Protein AF-A0A8J6DQ02-F1 (afdb_monomer)

InterPro domains:
  IPR000974 Glycoside hydrolase, family 22, lysozyme [PR00137] (88-106)
  IPR000974 Glycoside hydrolase, family 22, lysozyme [PR00137] (119-131)
  IPR000974 Glycoside hydrolase, family 22, lysozyme [PR00137] (157-167)
  IPR000974 Glycoside hydrolase, family 22, lysozyme [PR00137] (168-183)
  IPR001916 Glycoside hydrolase, family 22 [PF00062] (87-193)
  IPR001916 Glycoside hydrolase, family 22 [PR00135] (89-99)
  IPR001916 Glycoside hydrolase, family 22 [PR00135] (109-118)
  IPR001916 Glycoside hydrolase, family 22 [PR00135] (137-153)
  IPR001916 Glycoside hydrolase, family 22 [PR00135] (161-170)
  IPR001916 Glycoside hydrolase, family 22 [PR00135] (171-186)
  IPR001916 Glycoside hydrolase, family 22 [PS51348] (87-194)
  IPR001916 Glycoside hydrolase, family 22 [PTHR11407] (73-194)
  IPR001916 Glycoside hydrolase, family 22 [SM00263] (87-194)
  IPR019799 Glycoside hydrolase family 22 domain [PS00128] (163-181)
  IPR023346 Lysozyme-like domain superfamily [SSF53955] (87-194)

Solvent-accessible surface area (backbone atoms only — not comparable to full-atom values): 11836 Å² total; per-residue (Å²): 116,71,67,60,54,53,53,49,51,49,51,49,53,62,64,52,71,72,63,88,70,85,91,56,67,65,62,56,53,46,68,74,66,77,68,88,84,71,90,80,79,84,90,81,84,76,93,74,86,84,80,86,89,79,84,87,79,92,74,79,96,80,80,84,81,83,82,91,54,67,66,59,51,52,51,50,52,60,66,66,62,70,70,82,71,62,43,63,53,52,74,71,56,44,51,54,50,43,47,76,70,58,42,52,48,46,92,75,39,44,49,66,56,56,51,50,48,21,47,73,63,28,61,33,18,15,53,34,71,47,80,39,79,94,72,48,27,39,22,33,5,30,73,41,52,41,23,46,50,38,15,42,72,92,71,38,71,91,43,40,45,77,58,74,41,52,40,71,52,28,42,34,75,65,50,65,57,39,52,55,39,52,56,55,53,40,68,41,96,62,26,89,76,105

Foldseek 3Di:
DVVVVVVVVVVVVVVVVPDPDDDDPVVVVVVVVPDPPPPPPPPDDDDDDDDDDDDDDDDDPDDPDDDDDVVCVVVVVVVVPPPVDWDQDDLVRVLVVCVVLVVACQVHQHSVNVSVQLCVQAVSTLADKDQDVVQRWMFGGSNRNIQQEDAPQPGGPNRDHQLPYHSVVSSDNPNSSVSSSLSSVLVPPCHSVD

Structure (mmCIF, N/CA/C/O backbone):
data_AF-A0A8J6DQ02-F1
#
_entry.id   AF-A0A8J6DQ02-F1
#
loop_
_atom_site.group_PDB
_atom_site.id
_atom_site.type_symbol
_atom_site.label_atom_id
_atom_site.label_alt_id
_atom_site.label_comp_id
_atom_site.label_asym_id
_atom_site.label_entity_id
_atom_site.label_seq_id
_atom_site.pdbx_PDB_ins_code
_atom_site.Cartn_x
_atom_site.Cartn_y
_atom_site.Cartn_z
_atom_site.occupancy
_atom_site.B_iso_or_equiv
_atom_site.auth_seq_id
_atom_site.auth_comp_id
_atom_site.auth_asym_id
_atom_site.auth_atom_id
_atom_site.pdbx_PDB_model_num
ATOM 1 N N . MET A 1 1 ? -5.439 25.554 40.087 1.00 45.78 1 MET A N 1
ATOM 2 C CA . MET A 1 1 ? -4.257 24.809 39.585 1.00 45.78 1 MET A CA 1
ATOM 3 C C . MET A 1 1 ? -4.398 23.284 39.678 1.00 45.78 1 MET A C 1
ATOM 5 O O . MET A 1 1 ? -4.048 22.621 38.715 1.00 45.78 1 MET A O 1
ATOM 9 N N . LYS A 1 2 ? -4.986 22.706 40.740 1.00 40.00 2 LYS A N 1
ATOM 10 C CA . LYS A 1 2 ? -5.161 21.238 40.874 1.00 40.00 2 LYS A CA 1
ATOM 11 C C . LYS A 1 2 ? -6.059 20.578 39.801 1.00 40.00 2 LYS A C 1
ATOM 13 O O . LYS A 1 2 ? -5.782 19.460 39.390 1.00 40.00 2 LYS A O 1
ATOM 18 N N . ALA A 1 3 ? -7.070 21.281 39.278 1.00 41.41 3 ALA A N 1
ATOM 19 C CA . ALA A 1 3 ? -7.959 20.757 38.228 1.00 41.41 3 ALA A CA 1
ATOM 20 C C . ALA A 1 3 ? -7.274 20.568 36.856 1.00 41.41 3 ALA A C 1
ATOM 22 O O . ALA A 1 3 ? -7.642 19.671 36.105 1.00 41.41 3 ALA A O 1
ATOM 23 N N . PHE A 1 4 ? -6.244 21.366 36.548 1.00 47.88 4 PHE A N 1
ATOM 24 C CA . PHE A 1 4 ? -5.493 21.249 35.292 1.00 47.88 4 PHE A CA 1
ATOM 25 C C . PHE A 1 4 ? -4.544 20.045 35.294 1.00 47.88 4 PHE A C 1
ATOM 27 O O . PHE A 1 4 ? -4.356 19.427 34.252 1.00 47.88 4 PHE A O 1
ATOM 34 N N . LEU A 1 5 ? -4.018 19.654 36.461 1.00 44.75 5 LEU A N 1
ATOM 35 C CA . LEU A 1 5 ? -3.242 18.419 36.596 1.00 44.75 5 LEU A CA 1
ATOM 36 C C . LEU A 1 5 ? -4.110 17.171 36.404 1.00 44.75 5 LEU A C 1
ATOM 38 O O . LEU A 1 5 ? -3.669 16.231 35.759 1.00 44.75 5 LEU A O 1
ATOM 42 N N . ILE A 1 6 ? -5.341 17.164 36.924 1.00 49.00 6 ILE A N 1
ATOM 43 C CA . ILE A 1 6 ? -6.257 16.018 36.797 1.00 49.00 6 ILE A CA 1
ATOM 44 C C . ILE A 1 6 ? -6.746 15.871 35.351 1.00 49.00 6 ILE A C 1
ATOM 46 O O . ILE A 1 6 ? -6.760 14.763 34.826 1.00 49.00 6 ILE A O 1
ATOM 50 N N . LEU A 1 7 ? -7.069 16.981 34.675 1.00 45.47 7 LEU A N 1
ATOM 51 C CA . LEU A 1 7 ? -7.429 16.965 33.254 1.00 45.47 7 LEU A CA 1
ATOM 52 C C . LEU A 1 7 ? -6.231 16.578 32.369 1.00 45.47 7 LEU A C 1
ATOM 54 O O . LEU A 1 7 ? -6.400 15.828 31.412 1.00 45.47 7 LEU A O 1
ATOM 58 N N . GLY A 1 8 ? -5.020 17.020 32.727 1.00 50.09 8 GLY A N 1
ATOM 59 C CA . GLY A 1 8 ? -3.774 16.606 32.080 1.00 50.09 8 GLY A CA 1
ATOM 60 C C . GLY A 1 8 ? -3.468 15.118 32.268 1.00 50.09 8 GLY A C 1
ATOM 61 O O . GLY A 1 8 ? -3.126 14.450 31.300 1.00 50.09 8 GLY A O 1
ATOM 62 N N . LEU A 1 9 ? -3.669 14.572 33.471 1.00 45.59 9 LEU A N 1
ATOM 63 C CA . LEU A 1 9 ? -3.518 13.142 33.775 1.00 45.59 9 LEU A CA 1
ATOM 64 C C . LEU A 1 9 ? -4.591 12.281 33.096 1.00 45.59 9 LEU A C 1
ATOM 66 O O . LEU A 1 9 ? -4.276 11.191 32.634 1.00 45.59 9 LEU A O 1
ATOM 70 N N . LEU A 1 10 ? -5.829 12.768 32.977 1.00 43.41 10 LEU A N 1
ATOM 71 C CA . LEU A 1 10 ? -6.902 12.091 32.239 1.00 43.41 10 LEU A CA 1
ATOM 72 C C . LEU A 1 10 ? -6.663 12.119 30.724 1.00 43.41 10 LEU A C 1
ATOM 74 O O . LEU A 1 10 ? -6.854 11.101 30.072 1.00 43.41 10 LEU A O 1
ATOM 78 N N . LEU A 1 11 ? -6.173 13.226 30.158 1.00 45.22 11 LEU A N 1
ATOM 79 C CA . LEU A 1 11 ? -5.763 13.301 28.746 1.00 45.22 11 LEU A CA 1
ATOM 80 C C . LEU A 1 11 ? -4.519 12.447 28.462 1.00 45.22 11 LEU A C 1
ATOM 82 O O . LEU A 1 11 ? -4.426 11.819 27.405 1.00 45.22 11 LEU A O 1
ATOM 86 N N . PHE A 1 12 ? -3.593 12.353 29.419 1.00 44.28 12 PHE A N 1
ATOM 87 C CA . PHE A 1 12 ? -2.474 11.414 29.352 1.00 44.28 12 PHE A CA 1
ATOM 88 C C . PHE A 1 12 ? -2.968 9.960 29.443 1.00 44.28 12 PHE A C 1
ATOM 90 O O . PHE A 1 12 ? -2.532 9.113 28.675 1.00 44.28 12 PHE A O 1
ATOM 97 N N . ALA A 1 13 ? -3.958 9.662 30.290 1.00 39.91 13 ALA A N 1
ATOM 98 C CA . ALA A 1 13 ? -4.556 8.328 30.382 1.00 39.91 13 ALA A CA 1
ATOM 99 C C . ALA A 1 13 ? -5.344 7.939 29.114 1.00 39.91 13 ALA A C 1
ATOM 101 O O . ALA A 1 13 ? -5.264 6.793 28.673 1.00 39.91 13 ALA A O 1
ATOM 102 N N . ILE A 1 14 ? -6.039 8.891 28.479 1.00 38.84 14 ILE A N 1
ATOM 103 C CA . ILE A 1 14 ? -6.774 8.680 27.219 1.00 38.84 14 ILE A CA 1
ATOM 104 C C . ILE A 1 14 ? -5.810 8.496 26.032 1.00 38.84 14 ILE A C 1
ATOM 106 O O . ILE A 1 14 ? -6.058 7.663 25.163 1.00 38.84 14 ILE A O 1
ATOM 110 N N . THR A 1 15 ? -4.672 9.199 26.003 1.00 34.66 15 THR A N 1
ATOM 111 C CA . THR A 1 15 ? -3.642 9.005 24.960 1.00 34.66 15 THR A CA 1
ATOM 112 C C . THR A 1 15 ? -2.814 7.729 25.155 1.00 34.66 15 THR A C 1
ATOM 114 O O . THR A 1 15 ? -2.238 7.216 24.195 1.00 34.66 15 THR A O 1
ATOM 117 N N . VAL A 1 16 ? -2.803 7.152 26.361 1.00 33.22 16 VAL A N 1
ATOM 118 C CA . VAL A 1 16 ? -2.095 5.895 26.663 1.00 33.22 16 VAL A CA 1
ATOM 119 C C . VAL A 1 16 ? -2.927 4.641 26.341 1.00 33.22 16 VAL A C 1
ATOM 121 O O . VAL A 1 16 ? -2.345 3.575 26.139 1.00 33.22 16 VAL A O 1
ATOM 124 N N . GLN A 1 17 ? -4.246 4.745 26.125 1.00 36.59 17 GLN A N 1
ATOM 125 C CA . GLN A 1 17 ? -5.072 3.618 25.642 1.00 36.59 17 GLN A CA 1
ATOM 126 C C . GLN A 1 17 ? -4.841 3.234 24.163 1.00 36.59 17 GLN A C 1
ATOM 128 O O . GLN A 1 17 ? -5.502 2.337 23.644 1.00 36.59 17 GLN A O 1
ATOM 133 N N . GLY A 1 18 ? -3.873 3.857 23.483 1.00 32.03 18 GLY A N 1
ATOM 134 C CA . GLY A 1 18 ? -3.415 3.458 22.146 1.00 32.03 18 GLY A CA 1
ATOM 135 C C . GLY A 1 18 ? -2.263 2.447 22.131 1.00 32.03 18 GLY A C 1
ATOM 136 O O . GLY A 1 18 ? -1.918 1.939 21.065 1.00 32.03 18 GLY A O 1
ATOM 137 N N . LYS A 1 19 ? -1.656 2.122 23.281 1.00 30.64 19 LYS A N 1
ATOM 138 C CA . LYS A 1 19 ? -0.737 0.982 23.363 1.00 30.64 19 LYS A CA 1
ATOM 139 C C . LYS A 1 19 ? -1.551 -0.271 23.648 1.00 30.64 19 LYS A C 1
ATOM 141 O O . LYS A 1 19 ? -1.760 -0.646 24.796 1.00 30.64 19 LYS A O 1
ATOM 146 N N . VAL A 1 20 ? -1.933 -0.959 22.577 1.00 34.62 20 VAL A N 1
ATOM 147 C CA . VAL A 1 20 ? -2.019 -2.421 22.607 1.00 34.62 20 VAL A CA 1
ATOM 148 C C . VAL A 1 20 ? -0.600 -2.922 22.896 1.00 34.62 20 VAL A C 1
ATOM 150 O O . VAL A 1 20 ? 0.197 -3.184 21.998 1.00 34.62 20 VAL A O 1
ATOM 153 N N . PHE A 1 21 ? -0.247 -2.922 24.176 1.00 34.34 21 PHE A N 1
ATOM 154 C CA . PHE A 1 21 ? 0.859 -3.686 24.714 1.00 34.34 21 PHE A CA 1
ATOM 155 C C . PHE A 1 21 ? 0.319 -5.088 25.036 1.00 34.34 21 PHE A C 1
ATOM 157 O O . PHE A 1 21 ? -0.811 -5.217 25.494 1.00 34.34 21 PHE A O 1
ATOM 164 N N . GLU A 1 22 ? 1.152 -6.104 24.787 1.00 34.34 22 GLU A N 1
ATOM 165 C CA . GLU A 1 22 ? 0.946 -7.557 24.977 1.00 34.34 22 GLU A CA 1
ATOM 166 C C . GLU A 1 22 ? 0.195 -8.288 23.842 1.00 34.34 22 GLU A C 1
ATOM 168 O O . GLU A 1 22 ? -0.971 -8.046 23.573 1.00 34.34 22 GLU A O 1
ATOM 173 N N . ARG A 1 23 ? 0.787 -9.244 23.103 1.00 39.34 23 ARG A N 1
ATOM 174 C CA . ARG A 1 23 ? 1.528 -10.433 23.581 1.00 39.34 23 ARG A CA 1
ATOM 175 C C . ARG A 1 23 ? 2.630 -10.925 22.613 1.00 39.34 23 ARG A C 1
ATOM 177 O O . ARG A 1 23 ? 2.552 -12.035 22.090 1.00 39.34 23 ARG A O 1
ATOM 184 N N . CYS A 1 24 ? 3.686 -10.151 22.367 1.00 35.56 24 CYS A N 1
ATOM 185 C CA . CYS A 1 24 ? 4.902 -10.702 21.726 1.00 35.56 24 CYS A CA 1
ATOM 186 C C . CYS A 1 24 ? 6.222 -10.278 22.377 1.00 35.56 24 CYS A C 1
ATOM 188 O O . CYS A 1 24 ? 7.248 -10.902 22.112 1.00 35.56 24 CYS A O 1
ATOM 190 N N . GLU A 1 25 ? 6.219 -9.284 23.265 1.00 42.44 25 GLU A N 1
ATOM 191 C CA . GLU A 1 25 ? 7.455 -8.869 23.933 1.00 42.44 25 GLU A CA 1
ATOM 192 C C . GLU A 1 25 ? 7.863 -9.859 25.034 1.00 42.44 25 GLU A C 1
ATOM 194 O O . GLU A 1 25 ? 9.031 -10.216 25.124 1.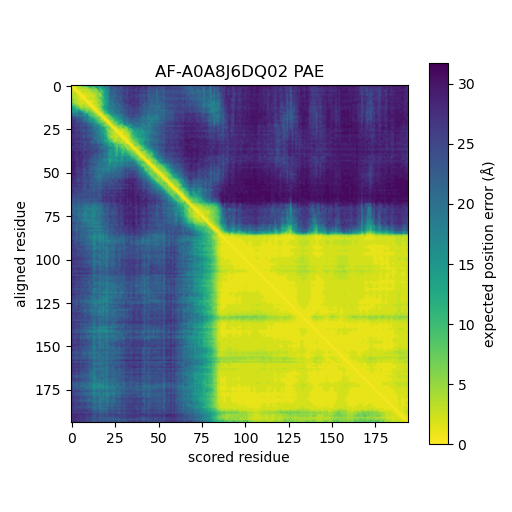00 42.44 25 GLU A O 1
ATOM 199 N N . LEU A 1 26 ? 6.901 -10.466 25.741 1.00 39.03 26 LEU A N 1
ATOM 200 C CA . LEU A 1 26 ? 7.193 -11.511 26.730 1.00 39.03 26 LEU A CA 1
ATOM 201 C C . LEU A 1 26 ? 7.665 -12.833 26.090 1.00 39.03 26 LEU A C 1
ATOM 203 O O . LEU A 1 26 ? 8.537 -13.506 26.631 1.00 39.03 26 LEU A O 1
ATOM 207 N N . ALA A 1 27 ? 7.168 -13.181 24.897 1.00 41.19 27 ALA A N 1
ATOM 208 C CA . ALA A 1 27 ? 7.619 -14.369 24.164 1.00 41.19 27 ALA A CA 1
ATOM 209 C C . ALA A 1 27 ? 9.060 -14.221 23.633 1.00 41.19 27 ALA A C 1
ATOM 211 O O . ALA A 1 27 ? 9.796 -15.206 23.557 1.00 41.19 27 ALA A O 1
ATOM 212 N N . ARG A 1 28 ? 9.495 -12.991 23.309 1.00 49.12 28 ARG A N 1
ATOM 213 C CA . ARG A 1 28 ? 10.896 -12.701 22.956 1.00 49.12 28 ARG A CA 1
ATOM 214 C C . ARG A 1 28 ? 11.819 -12.705 24.174 1.00 49.12 28 ARG A C 1
ATOM 216 O O . ARG A 1 28 ? 12.956 -13.153 24.042 1.00 49.12 28 ARG A O 1
ATOM 223 N N . THR A 1 29 ? 11.338 -12.277 25.341 1.00 42.78 29 THR A N 1
ATOM 224 C CA . THR A 1 29 ? 12.102 -12.355 26.595 1.00 42.78 29 THR A CA 1
ATOM 225 C C . THR A 1 29 ? 12.272 -13.805 27.055 1.00 42.78 29 THR A C 1
ATOM 227 O O . THR A 1 29 ? 13.388 -14.216 27.349 1.00 42.78 29 THR A O 1
ATOM 230 N N . LEU A 1 30 ? 11.220 -14.629 26.994 1.00 41.38 30 LEU A N 1
ATOM 231 C CA . LEU A 1 30 ? 11.283 -16.043 27.395 1.00 41.38 30 LEU A CA 1
ATOM 232 C C . LEU A 1 30 ? 12.163 -16.898 26.464 1.00 41.38 30 LEU A C 1
ATOM 234 O O . LEU A 1 30 ? 12.885 -17.773 26.938 1.00 41.38 30 LEU A O 1
ATOM 238 N N . LYS A 1 31 ? 12.189 -16.601 25.155 1.00 45.84 31 LYS A N 1
ATOM 239 C CA . LYS A 1 31 ? 13.075 -17.290 24.197 1.00 45.84 31 LYS A CA 1
ATOM 240 C C . LYS A 1 31 ? 14.560 -16.947 24.392 1.00 45.84 31 LYS A C 1
ATOM 242 O O . LYS A 1 31 ? 15.414 -17.742 24.020 1.00 45.84 31 LYS A O 1
ATOM 247 N N . ARG A 1 32 ? 14.881 -15.792 24.992 1.00 48.28 32 ARG A N 1
ATOM 248 C CA . ARG A 1 32 ? 16.261 -15.425 25.369 1.00 48.28 32 ARG A CA 1
ATOM 249 C C . ARG A 1 32 ? 16.730 -16.078 26.676 1.00 48.28 32 ARG A C 1
ATOM 251 O O . ARG A 1 32 ? 17.928 -16.069 26.928 1.00 48.28 32 ARG A O 1
ATOM 258 N N . SER A 1 33 ? 15.824 -16.659 27.467 1.00 41.41 33 SER A N 1
ATOM 259 C CA . SER A 1 33 ? 16.122 -17.244 28.786 1.00 41.41 33 SER A CA 1
ATOM 260 C C . SER A 1 33 ? 16.124 -18.782 28.825 1.00 41.41 33 SER A C 1
ATOM 262 O O . SER A 1 33 ? 16.332 -19.343 29.893 1.00 41.41 33 SER A O 1
ATOM 264 N N . GLY A 1 34 ? 15.910 -19.478 27.699 1.00 43.38 34 GLY A N 1
ATOM 265 C CA . GLY A 1 34 ? 16.113 -20.935 27.607 1.00 43.38 34 GLY A CA 1
ATOM 266 C C . GLY A 1 34 ? 15.128 -21.805 28.404 1.00 43.38 34 GLY A C 1
ATOM 267 O O . GLY A 1 34 ? 15.505 -22.868 28.887 1.00 43.38 34 GLY A O 1
ATOM 268 N N . MET A 1 35 ? 13.871 -21.376 28.562 1.00 46.34 35 MET A N 1
ATOM 269 C CA . MET A 1 35 ? 12.839 -22.114 29.310 1.00 46.34 35 MET A CA 1
ATOM 270 C C . MET A 1 35 ? 11.749 -22.665 28.373 1.00 46.34 35 MET A C 1
ATOM 272 O O . MET A 1 35 ? 10.630 -22.156 28.326 1.00 46.34 35 MET A O 1
ATOM 276 N N . ASP A 1 36 ? 12.059 -23.730 27.630 1.00 47.97 36 ASP A N 1
ATOM 277 C CA . ASP A 1 36 ? 11.154 -24.333 26.630 1.00 47.97 36 ASP A CA 1
ATOM 278 C C . ASP A 1 36 ? 10.059 -25.260 27.221 1.00 47.97 36 ASP A C 1
ATOM 280 O O . ASP A 1 36 ? 9.243 -25.820 26.487 1.00 47.97 36 ASP A O 1
ATOM 284 N N . GLY A 1 37 ? 9.990 -25.401 28.551 1.00 46.72 37 GLY A N 1
ATOM 285 C CA . GLY A 1 37 ? 9.155 -26.396 29.245 1.00 46.72 37 GLY A CA 1
ATOM 286 C C . GLY A 1 37 ? 7.695 -26.027 29.561 1.00 46.72 37 GLY A C 1
ATOM 287 O O . GLY A 1 37 ? 6.966 -26.877 30.059 1.00 46.72 37 GLY A O 1
ATOM 288 N N . PHE A 1 38 ? 7.216 -24.806 29.287 1.00 50.94 38 PHE A N 1
ATOM 289 C CA . PHE A 1 38 ? 5.893 -24.335 29.763 1.00 50.94 38 PHE A CA 1
ATOM 290 C C . PHE A 1 38 ? 4.880 -23.997 28.652 1.00 50.94 38 PHE A C 1
ATOM 292 O O . PHE A 1 38 ? 4.099 -23.052 28.758 1.00 50.94 38 PHE A O 1
ATOM 299 N N . ARG A 1 39 ? 4.819 -24.801 27.583 1.00 46.16 39 ARG A N 1
ATOM 300 C CA . ARG A 1 39 ? 3.849 -24.624 26.475 1.00 46.16 39 ARG A CA 1
ATOM 301 C C . ARG A 1 39 ? 2.363 -24.838 26.839 1.00 46.16 39 ARG A C 1
ATOM 303 O O . ARG A 1 39 ? 1.519 -24.700 25.961 1.00 46.16 39 ARG A O 1
ATOM 310 N N . GLY A 1 40 ? 2.020 -25.159 28.091 1.00 42.25 40 GLY A N 1
ATOM 311 C CA . GLY A 1 40 ? 0.719 -25.752 28.433 1.00 42.25 40 GLY A CA 1
ATOM 312 C C . GLY A 1 40 ? -0.305 -24.941 29.242 1.00 42.25 40 GLY A C 1
ATOM 313 O O . GLY A 1 40 ? -1.434 -25.411 29.325 1.00 42.25 40 GLY A O 1
ATOM 314 N N . LEU A 1 41 ? 0.001 -23.779 29.848 1.00 40.47 41 LEU A N 1
ATOM 315 C CA . LEU A 1 41 ? -0.854 -23.277 30.954 1.00 40.47 41 LEU A CA 1
ATOM 316 C C . LEU A 1 41 ? -1.567 -21.918 30.834 1.00 40.47 41 LEU A C 1
ATOM 318 O O . LEU A 1 41 ? -2.313 -21.583 31.747 1.00 40.47 41 LEU A O 1
ATOM 322 N N . TYR A 1 42 ? -1.459 -21.151 29.745 1.00 38.78 42 TYR A N 1
ATOM 323 C CA . TYR A 1 42 ? -2.093 -19.810 29.703 1.00 38.78 42 TYR A CA 1
ATOM 324 C C . TYR A 1 42 ? -3.042 -19.566 28.521 1.00 38.78 42 TYR A C 1
ATOM 326 O O . TYR A 1 42 ? -3.227 -18.435 28.072 1.00 38.78 42 TYR A O 1
ATOM 334 N N . CYS A 1 43 ? -3.704 -20.628 28.051 1.00 33.41 43 CYS A N 1
ATOM 335 C CA . CYS A 1 43 ? -4.830 -20.550 27.111 1.00 33.41 43 CYS A CA 1
ATOM 336 C C . CYS A 1 43 ? -6.196 -20.691 27.820 1.00 33.41 43 CYS A C 1
ATOM 338 O O . CYS A 1 43 ? -7.103 -21.346 27.310 1.00 33.41 43 CYS A O 1
ATOM 340 N N . LYS A 1 44 ? -6.354 -20.145 29.036 1.00 39.50 44 LYS A N 1
ATOM 341 C CA . LYS A 1 44 ? -7.598 -20.325 29.804 1.00 39.50 44 LYS A CA 1
ATOM 342 C C . LYS A 1 44 ? -7.923 -19.153 30.737 1.00 39.50 44 LYS A C 1
ATOM 344 O O . LYS A 1 44 ? -7.823 -19.290 31.941 1.00 39.50 44 LYS A O 1
ATOM 349 N N . MET A 1 45 ? -8.288 -18.001 30.171 1.00 27.66 45 MET A N 1
ATOM 350 C CA . MET A 1 45 ? -9.051 -16.899 30.804 1.00 27.66 45 MET A CA 1
ATOM 351 C C . MET A 1 45 ? -9.112 -15.753 29.77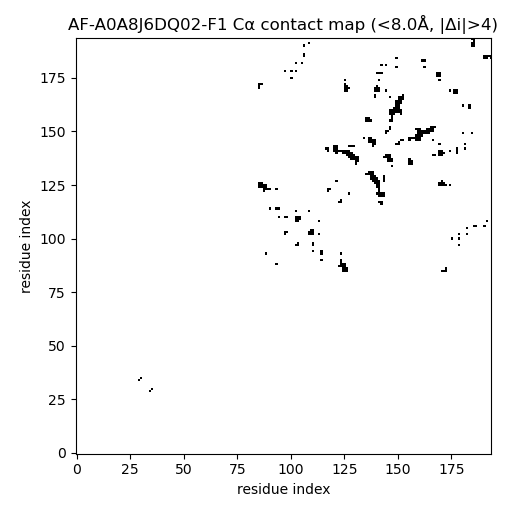7 1.00 27.66 45 MET A C 1
ATOM 353 O O . MET A 1 45 ? -8.083 -15.403 29.214 1.00 27.66 45 MET A O 1
ATOM 357 N N . THR A 1 46 ? -10.237 -15.148 29.407 1.00 29.02 46 THR A N 1
ATOM 358 C CA . THR A 1 46 ? -11.587 -15.171 29.969 1.00 29.02 46 THR A CA 1
ATOM 359 C C . THR A 1 46 ? -12.528 -14.695 28.864 1.00 29.02 46 THR A C 1
ATOM 361 O O . THR A 1 46 ? -12.321 -13.644 28.262 1.00 29.02 46 THR A O 1
ATOM 364 N N . SER A 1 47 ? -13.565 -15.480 28.594 1.00 36.62 47 SER A N 1
ATOM 365 C CA . SER A 1 47 ? -14.792 -14.988 27.978 1.00 36.62 47 SER A CA 1
ATOM 366 C C . SER A 1 47 ? -15.434 -14.010 28.960 1.00 36.62 47 SER A C 1
ATOM 368 O O . SER A 1 47 ? -15.719 -14.396 30.090 1.00 36.62 47 SER A O 1
ATOM 370 N N . LEU A 1 48 ? -15.659 -12.764 28.556 1.00 29.36 48 LEU A N 1
ATOM 371 C CA . LEU A 1 48 ? -16.660 -11.913 29.189 1.00 29.36 48 LEU A CA 1
ATOM 372 C C . LEU A 1 48 ? -17.269 -11.003 28.129 1.00 29.36 48 LEU A C 1
ATOM 374 O O . LEU A 1 48 ? -16.714 -9.983 27.731 1.00 29.36 48 LEU A O 1
ATOM 378 N N . LYS A 1 49 ? -18.449 -11.421 27.667 1.00 39.16 49 LYS A N 1
ATOM 379 C CA . LYS A 1 49 ? -19.464 -10.503 27.160 1.00 39.16 49 LYS A CA 1
ATOM 380 C C . LYS A 1 49 ? -19.839 -9.562 28.305 1.00 39.16 49 LYS A C 1
ATOM 382 O O . LYS A 1 49 ? -20.201 -10.050 29.372 1.00 39.16 49 LYS A O 1
ATOM 387 N N . LEU A 1 50 ? -19.870 -8.257 28.053 1.00 28.12 50 LEU A N 1
ATOM 388 C CA . LEU A 1 50 ? -20.791 -7.373 28.762 1.00 28.12 50 LEU A CA 1
ATOM 389 C C . LEU A 1 50 ? -21.724 -6.735 27.733 1.00 28.12 50 LEU A C 1
ATOM 391 O O . LEU A 1 50 ? -21.360 -5.824 26.995 1.00 28.12 50 LEU A O 1
ATOM 395 N N . PHE A 1 51 ? -22.927 -7.298 27.667 1.00 29.38 51 PHE A N 1
ATOM 396 C CA . PHE A 1 51 ? -24.116 -6.633 27.162 1.00 29.38 51 PHE A CA 1
ATOM 397 C C . PHE A 1 51 ? -24.783 -5.900 28.333 1.00 29.38 51 PHE A C 1
ATOM 399 O O . PHE A 1 51 ? -24.814 -6.422 29.443 1.00 29.38 51 PHE A O 1
ATOM 406 N N . SER A 1 52 ? -25.422 -4.777 28.000 1.00 29.91 52 SER A N 1
ATOM 407 C CA . SER A 1 52 ? -26.449 -4.052 28.761 1.00 29.91 52 SER A CA 1
ATOM 408 C C . SER A 1 52 ? -25.988 -3.147 29.909 1.00 29.91 52 SER A C 1
ATOM 410 O O . SER A 1 52 ? -25.625 -3.622 30.975 1.00 29.91 52 SER A O 1
ATOM 412 N N . VAL A 1 53 ? -26.164 -1.831 29.723 1.00 34.50 53 VAL A N 1
ATOM 413 C CA . VAL A 1 53 ? -27.206 -1.095 30.463 1.00 34.50 53 VAL A CA 1
ATOM 414 C C . VAL A 1 53 ? -27.928 -0.157 29.490 1.00 34.50 53 VAL A C 1
ATOM 416 O O . VAL A 1 53 ? -27.339 0.715 28.856 1.00 34.50 53 VAL A O 1
ATOM 419 N N . GLN A 1 54 ? -29.228 -0.403 29.351 1.00 31.36 54 GLN A N 1
ATOM 420 C CA . GLN A 1 54 ? -30.219 0.415 28.666 1.00 31.36 54 GLN A CA 1
ATOM 421 C C . GLN A 1 54 ? -30.614 1.652 29.488 1.00 31.36 54 GLN A C 1
ATOM 423 O O . GLN A 1 54 ? -30.761 1.567 30.700 1.00 31.36 54 GLN A O 1
ATOM 428 N N . ARG A 1 55 ? -30.982 2.703 28.742 1.00 34.34 55 ARG A N 1
ATOM 429 C CA . ARG A 1 55 ? -32.052 3.685 29.007 1.00 34.34 55 ARG A CA 1
ATOM 430 C C . ARG A 1 55 ? -31.892 4.669 30.173 1.00 34.34 55 ARG A C 1
ATOM 432 O O . ARG A 1 55 ? -31.936 4.314 31.339 1.00 34.34 55 ARG A O 1
ATOM 439 N N . GLY A 1 56 ? -32.020 5.939 29.784 1.00 34.06 56 GLY A N 1
ATOM 440 C CA . GLY A 1 56 ? -32.883 6.884 30.483 1.00 34.06 56 GLY A CA 1
ATOM 441 C C . GLY A 1 56 ? -32.157 8.066 31.096 1.00 34.06 56 GLY A C 1
ATOM 442 O O . GLY A 1 56 ? -31.867 8.047 32.281 1.00 34.06 56 GLY A O 1
ATOM 443 N N . LEU A 1 57 ? -31.976 9.140 30.322 1.00 30.11 57 LEU A N 1
ATOM 444 C CA . LEU A 1 57 ? -32.116 10.477 30.895 1.00 30.11 57 LEU A CA 1
ATOM 445 C C . LEU A 1 57 ? -32.542 11.484 29.822 1.00 30.11 57 LEU A C 1
ATOM 447 O O . LEU A 1 57 ? -31.736 12.056 29.095 1.00 30.11 57 LEU A O 1
ATOM 451 N N . SER A 1 58 ? -33.856 11.682 29.735 1.00 36.84 58 SER A N 1
ATOM 452 C CA . SER A 1 58 ? -34.429 12.931 29.249 1.00 36.84 58 SER A CA 1
ATOM 453 C C . SER A 1 58 ? -34.133 13.992 30.308 1.00 36.84 58 SER A C 1
ATOM 455 O O . SER A 1 58 ? -34.791 14.010 31.346 1.00 36.84 58 SER A O 1
ATOM 457 N N . VAL A 1 59 ? -33.149 14.860 30.068 1.00 39.84 59 VAL A N 1
ATOM 458 C CA . VAL A 1 59 ? -33.049 16.138 30.783 1.00 39.84 59 VAL A CA 1
ATOM 459 C C . VAL A 1 59 ? -33.346 17.237 29.782 1.00 39.84 59 VAL A C 1
ATOM 461 O O . VAL A 1 59 ? -32.670 17.419 28.773 1.00 39.84 59 VAL A O 1
ATOM 464 N N . THR A 1 60 ? -34.443 17.909 30.075 1.00 35.72 60 THR A N 1
ATOM 465 C CA . THR A 1 60 ? -35.052 19.030 29.379 1.00 35.72 60 THR A CA 1
ATOM 466 C C . THR A 1 60 ? -34.047 20.066 28.873 1.00 35.72 60 THR A C 1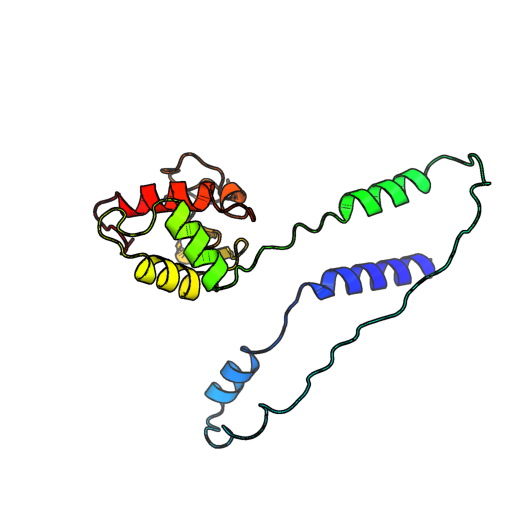
ATOM 468 O O . THR A 1 60 ? -33.293 20.659 29.643 1.00 35.72 60 THR A O 1
ATOM 471 N N . HIS A 1 61 ? -34.139 20.349 27.571 1.00 36.25 61 HIS A N 1
ATOM 472 C CA . HIS A 1 61 ? -33.728 21.599 26.934 1.00 36.25 61 HIS A CA 1
ATOM 473 C C . HIS A 1 61 ? -34.318 22.788 27.709 1.00 36.25 61 HIS A C 1
ATOM 475 O O . HIS A 1 61 ? -35.504 23.072 27.566 1.00 36.25 61 HIS A O 1
ATOM 481 N N . LYS A 1 62 ? -33.518 23.470 28.533 1.00 40.12 62 LYS A N 1
ATOM 482 C CA . LYS A 1 62 ? -33.733 24.865 28.964 1.00 40.12 62 LYS A CA 1
ATOM 483 C C . LYS A 1 62 ? -32.502 25.359 29.726 1.00 40.12 62 LYS A C 1
ATOM 485 O O . LYS A 1 62 ? -32.456 25.365 30.946 1.00 40.12 62 LYS A O 1
ATOM 490 N N . ALA A 1 63 ? -31.502 25.789 28.971 1.00 36.69 63 ALA A N 1
ATOM 491 C CA . ALA A 1 63 ? -30.581 26.836 29.399 1.00 36.69 63 ALA A CA 1
ATOM 492 C C . ALA A 1 63 ? -30.036 27.491 28.131 1.00 36.69 63 ALA A C 1
ATOM 494 O O . ALA A 1 63 ? -28.976 27.158 27.607 1.00 36.69 63 ALA A O 1
ATOM 495 N N . LEU A 1 64 ? -30.881 28.365 27.593 1.00 42.06 64 LEU A N 1
ATOM 496 C CA . LEU A 1 64 ? -30.576 29.310 26.540 1.00 42.06 64 LEU A CA 1
ATOM 497 C C . LEU A 1 64 ? -29.353 30.141 26.976 1.00 42.06 64 LEU A C 1
ATOM 499 O O . LEU A 1 64 ? -29.421 30.891 27.941 1.00 42.06 64 LEU A O 1
ATOM 503 N N . VAL A 1 65 ? -28.251 29.962 26.248 1.00 49.56 65 VAL A N 1
ATOM 504 C CA . VAL A 1 65 ? -27.264 30.998 25.912 1.00 49.56 65 VAL A CA 1
ATOM 505 C C . VAL A 1 65 ? -26.654 31.761 27.107 1.00 49.56 65 VAL A C 1
ATOM 507 O O . VAL A 1 65 ? -27.058 32.864 27.453 1.00 49.56 65 VAL A O 1
ATOM 510 N N . HIS A 1 66 ? -25.568 31.209 27.656 1.00 42.53 66 HIS A N 1
ATOM 511 C CA . HIS A 1 66 ? -24.463 31.995 28.224 1.00 42.53 66 HIS A CA 1
ATOM 512 C C . HIS A 1 66 ? -23.166 31.582 27.502 1.00 42.53 66 HIS A C 1
ATOM 514 O O . HIS A 1 66 ? -22.504 30.608 27.867 1.00 42.53 66 HIS A O 1
ATOM 520 N N . GLY A 1 67 ? -22.865 32.274 26.394 1.00 43.38 67 GLY A N 1
ATOM 521 C CA . GLY A 1 67 ? -21.603 32.169 25.645 1.00 43.38 67 GLY A CA 1
ATOM 522 C C . GLY A 1 67 ? -20.407 32.669 26.477 1.00 43.38 67 GLY A C 1
ATOM 523 O O . GLY A 1 67 ? -20.579 33.227 27.551 1.00 43.38 67 GLY A O 1
ATOM 524 N N . SER A 1 68 ? -19.140 32.508 26.088 1.00 59.09 68 SER A N 1
ATOM 525 C CA . SER A 1 68 ? -18.640 32.501 24.707 1.00 59.09 68 SER A CA 1
ATOM 526 C C . SER A 1 68 ? -17.197 31.958 24.608 1.00 59.09 68 SER A C 1
ATOM 528 O O . SER A 1 68 ? -16.388 32.508 23.875 1.00 59.09 68 SER A O 1
ATOM 530 N N . MET A 1 69 ? -16.815 30.914 25.362 1.00 58.69 69 MET A N 1
ATOM 531 C CA . MET A 1 69 ? -15.479 30.284 25.195 1.00 58.69 69 MET A CA 1
ATOM 532 C C . MET A 1 69 ? -15.460 28.787 25.520 1.00 58.69 69 MET A C 1
ATOM 534 O O . MET A 1 69 ? -14.887 27.986 24.787 1.00 58.69 69 MET A O 1
ATOM 538 N N . LYS A 1 70 ? -16.167 28.371 26.576 1.00 53.22 70 LYS A N 1
ATOM 539 C CA . LYS A 1 70 ? -16.237 26.957 26.982 1.00 53.22 70 LYS A CA 1
ATOM 540 C C . LYS A 1 70 ? -17.020 26.097 25.986 1.00 53.22 70 LYS A C 1
ATOM 542 O O . LYS A 1 70 ? -16.641 24.959 25.757 1.00 53.22 70 LYS A O 1
ATOM 547 N N . ALA A 1 71 ? -18.053 26.652 25.348 1.00 56.69 71 ALA A N 1
ATOM 548 C CA . ALA A 1 71 ? -18.826 25.953 24.321 1.00 56.69 71 ALA A CA 1
ATOM 549 C C . ALA A 1 71 ? -17.990 25.656 23.064 1.00 56.69 71 ALA A C 1
ATOM 551 O O . ALA A 1 71 ? -18.061 24.549 22.547 1.00 56.69 71 ALA A O 1
ATOM 552 N N . PHE A 1 72 ? -17.136 26.594 22.629 1.00 58.94 72 PHE A N 1
ATOM 553 C CA . PHE A 1 72 ? -16.198 26.371 21.522 1.00 58.94 72 PHE A CA 1
ATOM 554 C C . PHE A 1 72 ? -15.103 25.366 21.879 1.00 58.94 72 PHE A C 1
ATOM 556 O O . PHE A 1 72 ? -14.723 24.569 21.032 1.00 58.94 72 PHE A O 1
ATOM 563 N N . LEU A 1 73 ? -14.630 25.354 23.130 1.00 62.06 73 LEU A N 1
ATOM 564 C CA . LEU A 1 73 ? -13.665 24.357 23.601 1.00 62.06 73 LEU A CA 1
ATOM 565 C C . LEU A 1 73 ? -14.275 22.950 23.678 1.00 62.06 73 LEU A C 1
ATOM 567 O O . LEU A 1 73 ? -13.634 21.995 23.258 1.00 62.06 73 LEU A O 1
ATOM 571 N N . ILE A 1 74 ? -15.513 22.815 24.163 1.00 63.75 74 ILE A N 1
ATOM 572 C CA . ILE A 1 74 ? -16.235 21.532 24.221 1.00 63.75 74 ILE A CA 1
ATOM 573 C C . ILE A 1 74 ? -16.588 21.047 22.806 1.00 63.75 74 ILE A C 1
ATOM 575 O O . ILE A 1 74 ? -16.377 19.878 22.494 1.00 63.75 74 ILE A O 1
ATOM 579 N N . LEU A 1 75 ? -17.061 21.942 21.931 1.00 60.75 75 LEU A N 1
ATOM 580 C CA . LEU A 1 75 ? -17.336 21.636 20.524 1.00 60.75 75 LEU A CA 1
ATOM 581 C C . LEU A 1 75 ? -16.047 21.279 19.768 1.00 60.75 75 LEU A C 1
ATOM 583 O O . LEU A 1 75 ? -16.028 20.306 19.026 1.00 60.75 75 LEU A O 1
ATOM 587 N N . GLY A 1 76 ? -14.953 22.005 20.008 1.00 61.81 76 GLY A N 1
ATOM 588 C CA . GLY A 1 76 ? -13.631 21.711 19.454 1.00 61.81 76 GLY A CA 1
ATOM 589 C C . GLY A 1 76 ? -13.083 20.363 19.923 1.00 61.81 76 GLY A C 1
ATOM 590 O O . GLY A 1 76 ? -12.575 19.605 19.105 1.00 61.81 76 GLY A O 1
ATOM 591 N N . LEU A 1 77 ? -13.253 20.015 21.203 1.00 60.78 77 LEU A N 1
ATOM 592 C CA . LEU A 1 77 ? -12.841 18.722 21.763 1.00 60.78 77 LEU A CA 1
ATOM 593 C C . LEU A 1 77 ? -13.681 17.554 21.213 1.00 60.78 77 LEU A C 1
ATOM 595 O O . LEU A 1 77 ? -13.134 16.491 20.931 1.00 60.78 77 LEU A O 1
ATOM 599 N N . LEU A 1 78 ? -14.989 17.760 21.010 1.00 57.62 78 LEU A N 1
ATOM 600 C CA . LEU A 1 78 ? -15.890 16.786 20.377 1.00 57.62 78 LEU A CA 1
ATOM 601 C C . LEU A 1 78 ? -15.580 16.588 18.885 1.00 57.62 78 LEU A C 1
ATOM 603 O O . LEU A 1 78 ? -15.623 15.460 18.402 1.00 57.62 78 LEU A O 1
ATOM 607 N N . LEU A 1 79 ? -15.218 17.654 18.163 1.00 54.62 79 LEU A N 1
ATOM 608 C CA . LEU A 1 79 ? -14.815 17.582 16.753 1.00 54.62 79 LEU A CA 1
ATOM 609 C C . LEU A 1 79 ? -13.424 16.948 16.567 1.00 54.62 79 LEU A C 1
ATOM 611 O O . LEU A 1 79 ? -13.177 16.306 15.549 1.00 54.62 79 LEU A O 1
ATOM 615 N N . PHE A 1 80 ? -12.528 17.069 17.555 1.00 49.94 80 PHE A N 1
ATOM 616 C CA . PHE A 1 80 ? -11.195 16.446 17.533 1.00 49.94 80 PHE A CA 1
ATOM 617 C C . PHE A 1 80 ? -11.215 14.943 17.865 1.00 49.94 80 PHE A C 1
ATOM 619 O O . PHE A 1 80 ? -10.215 14.251 17.678 1.00 49.94 80 PHE A O 1
ATOM 626 N N . ALA A 1 81 ? -12.351 14.420 18.340 1.00 48.28 81 ALA A N 1
ATOM 627 C CA . ALA A 1 81 ? -12.516 13.023 18.730 1.00 48.28 81 ALA A CA 1
ATOM 628 C C . ALA A 1 81 ? -12.860 12.082 17.562 1.00 48.28 81 ALA A C 1
ATOM 630 O O . ALA A 1 81 ? -13.198 10.921 17.799 1.00 48.28 81 ALA A O 1
ATOM 631 N N . ILE A 1 82 ? -12.729 12.524 16.304 1.00 50.97 82 ILE A N 1
ATOM 632 C CA . ILE A 1 82 ? -12.668 11.593 15.170 1.00 50.97 82 ILE A CA 1
ATOM 633 C C . ILE A 1 82 ? -11.300 10.912 15.225 1.00 50.97 82 ILE A C 1
ATOM 635 O O . ILE A 1 82 ? -10.380 11.197 14.456 1.00 50.97 82 ILE A O 1
ATOM 639 N N . THR A 1 83 ? -11.141 9.995 16.176 1.00 52.72 83 THR A N 1
ATOM 640 C CA . THR A 1 83 ? -10.094 8.995 16.091 1.00 52.72 83 THR A CA 1
ATOM 641 C C . THR A 1 83 ? -10.419 8.184 14.851 1.00 52.72 83 THR A C 1
ATOM 643 O O . THR A 1 83 ? -11.305 7.331 14.873 1.00 52.72 83 THR A O 1
ATOM 646 N N . VAL A 1 84 ? -9.739 8.468 13.743 1.00 56.38 84 VAL A N 1
ATOM 647 C CA . VAL A 1 84 ? -9.715 7.537 12.623 1.00 56.38 84 VAL A CA 1
ATOM 648 C C . VAL A 1 84 ? -9.009 6.304 13.197 1.00 56.38 84 VAL A C 1
ATOM 650 O O . VAL A 1 84 ? -7.795 6.323 13.398 1.00 56.38 84 VAL A O 1
ATOM 653 N N . GLN A 1 85 ? -9.763 5.294 13.615 1.00 64.75 85 GLN A N 1
ATOM 654 C CA . GLN A 1 85 ? -9.212 3.992 13.973 1.00 64.75 85 GLN A CA 1
ATOM 655 C C . GLN A 1 85 ? -8.931 3.243 12.671 1.00 64.75 85 GLN A C 1
ATOM 657 O O . GLN A 1 85 ? -9.598 3.473 11.670 1.00 64.75 85 GLN A O 1
ATOM 662 N N . GLY A 1 86 ? -7.886 2.421 12.640 1.00 74.12 86 GLY A N 1
ATOM 663 C CA . GLY A 1 86 ? -7.580 1.630 11.449 1.00 74.12 86 GLY A CA 1
ATOM 664 C C . GLY A 1 86 ? -8.467 0.418 11.360 1.00 74.12 86 GLY A C 1
ATOM 665 O O . GLY A 1 86 ? -8.585 -0.320 12.340 1.00 74.12 86 GLY A O 1
ATOM 666 N N . LYS A 1 87 ? -9.044 0.180 10.187 1.00 92.75 87 LYS A N 1
ATOM 667 C CA . LYS A 1 87 ? -9.743 -1.065 9.917 1.00 92.75 87 LYS A CA 1
ATOM 668 C C . LYS A 1 87 ? -8.777 -2.249 9.894 1.00 92.75 87 LYS A C 1
ATOM 670 O O . LYS A 1 87 ? -7.840 -2.310 9.101 1.00 92.75 87 LYS A O 1
ATOM 675 N N . VAL A 1 88 ? -9.067 -3.246 10.724 1.00 96.62 88 VAL A N 1
ATOM 676 C CA . VAL A 1 88 ? -8.491 -4.589 10.609 1.00 96.62 88 VAL A CA 1
ATOM 677 C C . VAL A 1 88 ? -9.542 -5.477 9.962 1.00 96.62 88 VAL A C 1
ATOM 679 O O . VAL A 1 88 ? -10.593 -5.717 10.552 1.00 96.62 88 VAL A O 1
ATOM 682 N N . PHE A 1 89 ? -9.293 -5.928 8.735 1.00 97.25 89 PHE A N 1
ATOM 683 C CA . PHE A 1 89 ? -10.253 -6.776 8.032 1.00 97.25 89 PHE A CA 1
ATOM 684 C C . PHE A 1 89 ? -10.316 -8.181 8.636 1.00 97.25 89 PHE A C 1
ATOM 686 O O . PHE A 1 89 ? -9.292 -8.793 8.952 1.00 97.25 89 PHE A O 1
ATOM 693 N N . GLU A 1 90 ? -11.516 -8.759 8.659 1.00 97.56 90 GLU A N 1
ATOM 694 C CA . GLU A 1 90 ? -11.639 -10.206 8.802 1.00 97.56 90 GLU A CA 1
ATOM 695 C C . GLU A 1 90 ? -11.179 -10.926 7.527 1.00 97.56 90 GLU A C 1
ATOM 697 O O . GLU A 1 90 ? -11.352 -10.442 6.403 1.00 97.56 90 GLU A O 1
ATOM 702 N N . ARG A 1 91 ? -10.662 -12.152 7.676 1.00 95.81 91 ARG A N 1
ATOM 703 C CA . ARG A 1 91 ? -10.110 -12.937 6.557 1.00 95.81 91 ARG A CA 1
ATOM 704 C C . ARG A 1 91 ? -11.092 -13.077 5.385 1.00 95.81 91 ARG A C 1
ATOM 706 O O . ARG A 1 91 ? -10.735 -12.826 4.238 1.00 95.81 91 ARG A O 1
ATOM 713 N N . CYS A 1 92 ? -12.330 -13.489 5.660 1.00 98.12 92 CYS A N 1
ATOM 714 C CA . CYS A 1 92 ? -13.339 -13.709 4.619 1.00 98.12 92 CYS A CA 1
ATOM 715 C C . CYS A 1 92 ? -13.927 -12.398 4.077 1.00 98.12 92 CYS A C 1
ATOM 717 O O . CYS A 1 92 ? -14.433 -12.366 2.954 1.00 98.12 92 CYS A O 1
ATOM 719 N N . GLU A 1 93 ? -13.893 -11.320 4.860 1.00 98.50 93 GLU A N 1
ATOM 720 C CA . GLU A 1 93 ? -14.275 -9.988 4.396 1.00 98.50 93 GLU A CA 1
ATOM 721 C C . GLU A 1 93 ? -13.274 -9.486 3.354 1.00 98.50 93 GLU A C 1
ATOM 723 O O . GLU A 1 93 ? -13.674 -9.178 2.229 1.00 98.50 93 GLU A O 1
ATOM 728 N N . LEU A 1 94 ? -11.978 -9.507 3.684 1.00 98.56 94 LEU A N 1
ATOM 729 C CA . LEU A 1 94 ? -10.922 -9.090 2.766 1.00 98.56 94 LEU A CA 1
ATOM 730 C C . LEU A 1 94 ? -10.935 -9.924 1.484 1.00 98.56 94 LEU A C 1
ATOM 732 O O . LEU A 1 94 ? -10.938 -9.355 0.396 1.00 98.56 94 LEU A O 1
ATOM 736 N N . ALA A 1 95 ? -11.032 -11.253 1.587 1.00 98.56 95 ALA A N 1
ATOM 737 C CA . ALA A 1 95 ? -11.059 -12.131 0.415 1.00 98.56 95 ALA A CA 1
ATOM 738 C C . ALA A 1 95 ? -12.198 -11.775 -0.557 1.00 98.56 95 ALA A C 1
ATOM 740 O O . ALA A 1 95 ? -11.985 -11.697 -1.768 1.00 98.56 95 ALA A O 1
ATOM 741 N N . ARG A 1 96 ? -13.405 -11.499 -0.038 1.00 98.75 96 ARG A N 1
ATOM 742 C CA . ARG A 1 96 ? -14.547 -11.060 -0.860 1.00 98.75 96 ARG A CA 1
ATOM 743 C C . ARG A 1 96 ? -14.321 -9.684 -1.472 1.00 98.75 96 ARG A C 1
ATOM 745 O O . ARG A 1 96 ? -14.771 -9.455 -2.593 1.00 98.75 96 ARG A O 1
ATOM 752 N N . THR A 1 97 ? -13.687 -8.766 -0.750 1.00 98.62 97 THR A N 1
ATOM 753 C CA . THR A 1 97 ? -13.340 -7.435 -1.267 1.00 98.62 97 THR A CA 1
ATOM 754 C C . THR A 1 97 ? -12.330 -7.551 -2.405 1.00 98.62 97 THR A C 1
ATOM 756 O O . THR A 1 97 ? -12.616 -7.108 -3.512 1.00 98.62 97 THR A O 1
ATOM 759 N N . LEU A 1 98 ? -11.213 -8.251 -2.194 1.00 98.62 98 LEU A N 1
ATOM 760 C CA . LEU A 1 98 ? -10.173 -8.445 -3.209 1.00 98.62 98 LEU A CA 1
ATOM 761 C C . LEU A 1 98 ? -10.700 -9.171 -4.453 1.00 98.62 98 LEU A C 1
ATOM 763 O O . LEU A 1 98 ? -10.408 -8.756 -5.577 1.00 98.62 98 LEU A O 1
ATOM 767 N N . LYS A 1 99 ? -11.525 -10.211 -4.274 1.00 98.50 99 LYS A N 1
ATOM 768 C CA . LYS A 1 99 ? -12.160 -10.914 -5.396 1.00 98.50 99 LYS A CA 1
ATOM 769 C C . LYS A 1 99 ? -13.056 -9.980 -6.212 1.00 98.50 99 L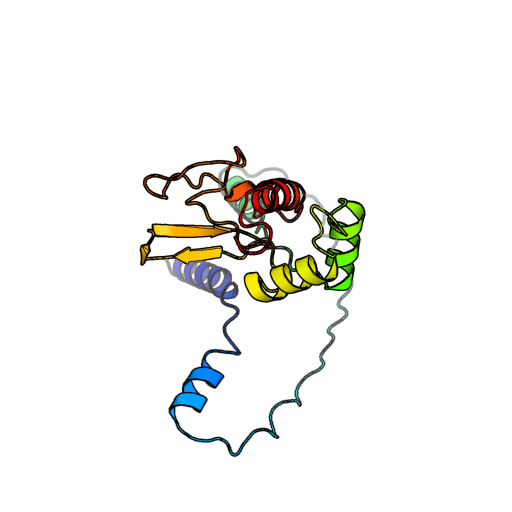YS A C 1
ATOM 771 O O . LYS A 1 99 ? -12.925 -9.936 -7.431 1.00 98.50 99 LYS A O 1
ATOM 776 N N . ARG A 1 100 ? -13.916 -9.193 -5.552 1.00 98.69 100 ARG A N 1
ATOM 777 C CA . ARG A 1 100 ? -14.796 -8.212 -6.218 1.00 98.69 100 ARG A CA 1
ATOM 778 C C . ARG A 1 100 ? -14.018 -7.110 -6.935 1.00 98.69 100 ARG A C 1
ATOM 780 O O . ARG A 1 100 ? -14.456 -6.645 -7.979 1.00 98.69 100 ARG A O 1
ATOM 787 N N . SER A 1 101 ? -12.846 -6.741 -6.430 1.00 98.38 101 SER A N 1
ATOM 788 C CA . SER A 1 101 ? -11.951 -5.779 -7.081 1.00 98.38 101 SER A CA 1
ATOM 789 C C . SER A 1 101 ? -11.077 -6.392 -8.188 1.00 98.38 101 SER A C 1
ATOM 791 O O . SER A 1 101 ? -10.167 -5.726 -8.691 1.00 98.38 101 SER A O 1
ATOM 793 N N . GLY A 1 102 ? -11.313 -7.650 -8.578 1.00 98.38 102 GLY A N 1
ATOM 794 C CA . GLY A 1 102 ? -10.598 -8.317 -9.668 1.00 98.38 102 GLY A CA 1
ATOM 795 C C . GLY A 1 102 ? -9.117 -8.546 -9.367 1.00 98.38 102 GLY A C 1
ATOM 796 O O . GLY A 1 102 ? -8.275 -8.291 -10.225 1.00 98.38 102 GLY A O 1
ATOM 797 N N . MET A 1 103 ? -8.791 -8.918 -8.126 1.00 98.31 103 MET A N 1
ATOM 798 C CA . MET A 1 103 ? -7.431 -9.318 -7.735 1.00 98.31 103 MET A CA 1
ATOM 799 C C . MET A 1 103 ? -7.163 -10.805 -7.994 1.00 98.31 103 MET A C 1
ATOM 801 O O . MET A 1 103 ? -6.015 -11.191 -8.182 1.00 98.31 103 MET A O 1
ATOM 805 N N . ASP A 1 104 ? -8.206 -11.638 -8.011 1.00 98.38 104 ASP A N 1
ATOM 806 C CA . ASP A 1 104 ? -8.074 -13.078 -8.241 1.00 98.38 104 ASP A CA 1
ATOM 807 C C . ASP A 1 104 ? -7.622 -13.362 -9.681 1.00 98.38 104 ASP A C 1
ATOM 809 O O . ASP A 1 104 ? -8.332 -13.039 -10.632 1.00 98.38 104 ASP A O 1
ATOM 813 N N . GLY A 1 105 ? -6.414 -13.907 -9.840 1.00 97.56 105 GLY A N 1
ATOM 814 C CA . GLY A 1 105 ? -5.795 -14.177 -11.139 1.00 97.56 105 GLY A CA 1
ATOM 815 C C . GLY A 1 105 ? -5.143 -12.957 -11.798 1.00 97.56 105 GLY A C 1
ATOM 816 O O . GLY A 1 105 ? -4.608 -13.076 -12.903 1.00 97.56 105 GLY A O 1
ATOM 817 N N . PHE A 1 106 ? -5.136 -11.785 -11.150 1.00 97.50 106 PHE A N 1
ATOM 818 C CA . PHE A 1 106 ? -4.525 -10.585 -11.723 1.00 97.50 106 PHE A CA 1
ATOM 819 C C . PHE A 1 106 ? -3.024 -10.808 -11.947 1.00 97.50 106 PHE A C 1
ATOM 821 O O . PHE A 1 106 ? -2.297 -11.107 -11.002 1.00 97.50 106 PHE A O 1
ATOM 828 N N . ARG A 1 107 ? -2.566 -10.686 -13.203 1.00 96.38 107 ARG A N 1
ATOM 829 C CA . ARG A 1 107 ? -1.179 -10.995 -13.616 1.00 96.38 107 ARG A CA 1
ATOM 830 C C . ARG A 1 107 ? -0.717 -12.400 -13.179 1.00 96.38 107 ARG A C 1
ATOM 832 O O . ARG A 1 107 ? 0.453 -12.603 -12.880 1.00 96.38 107 ARG A O 1
ATOM 839 N N . GLY A 1 108 ? -1.637 -13.368 -13.115 1.00 95.81 108 GLY A N 1
ATOM 840 C CA . GLY A 1 108 ? -1.343 -14.739 -12.681 1.00 95.81 108 GLY A CA 1
ATOM 841 C C . GLY A 1 108 ? -1.230 -14.926 -11.162 1.00 95.81 108 GLY A C 1
ATOM 842 O O . GLY A 1 108 ? -0.919 -16.024 -10.705 1.00 95.81 108 GLY A O 1
ATOM 843 N N . VAL A 1 109 ? -1.502 -13.893 -10.357 1.00 96.06 109 VAL A N 1
ATOM 844 C CA . VAL A 1 109 ? -1.480 -13.981 -8.891 1.00 96.06 109 VAL A CA 1
ATOM 845 C C . VAL A 1 109 ? -2.853 -14.423 -8.380 1.00 96.06 109 VAL A C 1
ATOM 847 O O . VAL A 1 109 ? -3.844 -13.711 -8.534 1.00 96.06 109 VAL A O 1
ATOM 850 N N . SER A 1 110 ? -2.925 -15.601 -7.758 1.00 97.69 110 SER A N 1
ATOM 851 C CA . SER A 1 110 ? -4.169 -16.124 -7.177 1.00 97.69 110 SER A CA 1
ATOM 852 C C . SER A 1 110 ? -4.655 -15.286 -5.989 1.00 97.69 110 SER A C 1
ATOM 854 O O . SER A 1 110 ? -3.859 -14.673 -5.270 1.00 97.69 110 SER A O 1
ATOM 856 N N . LEU A 1 111 ? -5.963 -15.313 -5.708 1.00 98.12 111 LEU A N 1
ATOM 857 C CA . LEU A 1 111 ? -6.519 -14.675 -4.506 1.00 98.12 111 LEU A CA 1
ATOM 858 C C . LEU A 1 111 ? -5.843 -15.154 -3.211 1.00 98.12 111 LEU A C 1
ATOM 860 O O . LEU A 1 111 ? -5.638 -14.362 -2.293 1.00 98.12 111 LEU A O 1
ATOM 864 N N . ALA A 1 112 ? -5.470 -16.435 -3.136 1.00 96.56 112 ALA A N 1
ATOM 865 C CA . ALA A 1 112 ? -4.787 -17.000 -1.975 1.00 96.56 112 ALA A CA 1
ATOM 866 C C . ALA A 1 112 ? -3.420 -16.340 -1.726 1.00 96.56 112 ALA A C 1
ATOM 868 O O . ALA A 1 112 ? -3.090 -16.059 -0.574 1.00 96.56 112 ALA A O 1
ATOM 869 N N . ASN A 1 113 ? -2.666 -16.024 -2.785 1.00 96.94 113 ASN A N 1
ATOM 870 C CA . ASN A 1 113 ? -1.388 -15.318 -2.664 1.00 96.94 113 ASN A CA 1
ATOM 871 C C . ASN A 1 113 ? -1.580 -13.892 -2.133 1.00 96.94 113 ASN A C 1
ATOM 873 O O . ASN A 1 113 ? -0.876 -13.490 -1.211 1.00 96.94 113 ASN A O 1
ATOM 877 N N . TRP A 1 114 ? -2.584 -13.160 -2.624 1.00 98.06 114 TRP A N 1
ATOM 878 C CA . TRP A 1 114 ? -2.913 -11.830 -2.096 1.00 98.06 114 TRP A CA 1
ATOM 879 C C . TRP A 1 114 ? -3.332 -11.854 -0.624 1.00 98.06 114 TRP A C 1
ATOM 881 O O . TRP A 1 114 ? -2.933 -10.989 0.155 1.00 98.06 114 TRP A O 1
ATOM 891 N N . MET A 1 115 ? -4.119 -12.859 -0.231 1.00 98.50 115 MET A N 1
ATOM 892 C CA . MET A 1 115 ? -4.516 -13.057 1.164 1.00 98.50 115 MET A CA 1
ATOM 893 C C . MET A 1 115 ? -3.319 -13.402 2.055 1.00 98.50 115 MET A C 1
ATOM 895 O O . MET A 1 115 ? -3.227 -12.896 3.172 1.00 98.50 115 MET A O 1
ATOM 899 N N . CYS A 1 116 ? -2.399 -14.237 1.565 1.00 97.81 116 CYS A N 1
ATOM 900 C CA . CYS A 1 116 ? -1.164 -14.581 2.264 1.00 97.81 116 CYS A CA 1
ATOM 901 C C . CYS A 1 116 ? -0.290 -13.339 2.483 1.00 97.81 116 CYS A C 1
ATOM 903 O O . CYS A 1 116 ? 0.094 -13.063 3.619 1.00 97.81 116 CYS A O 1
ATOM 905 N N . LEU A 1 117 ? -0.070 -12.550 1.426 1.00 96.25 117 LEU A N 1
ATOM 906 C CA . LEU A 1 117 ? 0.669 -11.289 1.484 1.00 96.25 117 LEU A CA 1
ATOM 907 C C . LEU A 1 117 ? 0.074 -10.359 2.550 1.00 96.25 117 LEU A C 1
ATOM 909 O O . LEU A 1 117 ? 0.731 -10.042 3.534 1.00 96.25 117 LEU A O 1
ATOM 913 N N . ALA A 1 118 ? -1.211 -10.011 2.435 1.00 98.19 118 ALA A N 1
ATOM 914 C CA . ALA A 1 118 ? -1.859 -9.102 3.384 1.00 98.19 118 ALA A CA 1
ATOM 915 C C . ALA A 1 118 ? -1.817 -9.612 4.841 1.00 98.19 118 ALA A C 1
ATOM 917 O O . ALA A 1 118 ? -1.754 -8.820 5.785 1.00 98.19 118 ALA A O 1
ATOM 918 N N . LYS A 1 119 ? -1.838 -10.937 5.049 1.00 97.94 119 LYS A N 1
ATOM 919 C CA . LYS A 1 119 ? -1.747 -11.535 6.387 1.00 97.94 119 LYS A CA 1
ATOM 920 C C . LYS A 1 119 ? -0.374 -11.340 7.023 1.00 97.94 119 LYS A C 1
ATOM 922 O O . LYS A 1 119 ? -0.316 -11.125 8.240 1.00 97.94 119 LYS A O 1
ATOM 927 N N . TRP A 1 120 ? 0.691 -11.518 6.250 1.00 97.19 120 TRP A N 1
ATOM 928 C CA . TRP A 1 120 ? 2.066 -11.489 6.750 1.00 97.19 120 TRP A CA 1
ATOM 929 C C . TRP A 1 120 ? 2.652 -10.085 6.790 1.00 97.19 120 TRP A C 1
ATOM 931 O O . TRP A 1 120 ? 3.390 -9.789 7.721 1.00 97.19 120 TRP A O 1
ATOM 941 N N . GLU A 1 121 ? 2.238 -9.223 5.868 1.00 97.12 121 GLU A N 1
ATOM 942 C CA . GLU A 1 121 ? 2.688 -7.834 5.808 1.00 97.12 121 GLU A CA 1
ATOM 943 C C . GLU A 1 121 ? 2.070 -6.971 6.916 1.00 97.12 121 GLU A C 1
ATOM 945 O O . GLU A 1 121 ? 2.762 -6.256 7.634 1.00 97.12 121 GLU A O 1
ATOM 950 N N . SER A 1 122 ? 0.748 -7.041 7.094 1.00 97.81 122 SER A N 1
ATOM 951 C CA . SER A 1 122 ? 0.027 -6.098 7.965 1.00 97.81 122 SER A CA 1
ATOM 952 C C . SER A 1 122 ? -0.899 -6.755 8.982 1.00 97.81 122 SER A C 1
ATOM 954 O O . SER A 1 122 ? -1.494 -6.067 9.813 1.00 97.81 122 SER A O 1
ATOM 956 N N . GLY A 1 123 ? -1.096 -8.075 8.907 1.00 97.69 123 GLY A N 1
ATOM 957 C CA . GLY A 1 123 ? -2.157 -8.733 9.670 1.00 97.69 123 GLY A CA 1
ATOM 958 C C . GLY A 1 123 ? -3.553 -8.228 9.296 1.00 97.69 123 GLY A C 1
ATOM 959 O O . GLY A 1 123 ? -4.426 -8.188 10.158 1.00 97.69 123 GLY A O 1
ATOM 960 N N . TYR A 1 124 ? -3.750 -7.841 8.030 1.00 98.38 124 TYR A N 1
ATOM 961 C CA . TYR A 1 124 ? -4.982 -7.243 7.496 1.00 98.38 124 TYR A CA 1
ATOM 962 C C . TYR A 1 124 ? -5.325 -5.837 8.023 1.00 98.38 124 TYR A C 1
ATOM 964 O O . TYR A 1 124 ? -6.459 -5.382 7.854 1.00 98.38 124 TYR A O 1
ATOM 972 N N . ASN A 1 125 ? -4.373 -5.143 8.651 1.00 97.62 125 ASN A N 1
ATOM 973 C CA . ASN A 1 125 ? -4.565 -3.795 9.183 1.00 97.62 125 ASN A CA 1
ATOM 974 C C . ASN A 1 125 ? -4.292 -2.726 8.110 1.00 97.62 125 ASN A C 1
ATOM 976 O O . ASN A 1 125 ? -3.164 -2.591 7.630 1.00 97.62 125 ASN A O 1
ATOM 980 N N . THR A 1 126 ? -5.299 -1.917 7.772 1.00 97.88 126 THR A N 1
ATOM 981 C CA . THR A 1 126 ? -5.172 -0.832 6.783 1.00 97.88 126 THR A CA 1
ATOM 982 C C . THR A 1 126 ? -4.256 0.297 7.229 1.00 97.88 126 THR A C 1
ATOM 984 O O . THR A 1 126 ? -3.759 1.027 6.383 1.00 97.88 126 THR A O 1
ATOM 987 N N . ARG A 1 127 ? -3.975 0.436 8.527 1.00 96.62 127 ARG A N 1
ATOM 988 C CA . ARG A 1 127 ? -3.109 1.494 9.071 1.00 96.62 127 ARG A CA 1
ATOM 989 C C . ARG A 1 127 ? -1.730 1.017 9.503 1.00 96.62 127 ARG A C 1
ATOM 991 O O . ARG A 1 127 ? -1.011 1.764 10.167 1.00 96.62 127 ARG A O 1
ATOM 998 N N . ALA A 1 128 ? -1.359 -0.212 9.152 1.00 97.44 128 ALA A N 1
ATOM 999 C CA . ALA A 1 128 ? -0.018 -0.709 9.414 1.00 97.44 128 ALA A CA 1
ATOM 1000 C C . ALA A 1 128 ? 1.023 0.201 8.746 1.00 97.44 128 ALA A C 1
ATOM 1002 O O . ALA A 1 128 ? 0.914 0.525 7.562 1.00 97.44 128 ALA A O 1
ATOM 1003 N N . THR A 1 129 ? 2.030 0.617 9.510 1.00 98.00 129 THR A N 1
ATOM 1004 C CA . THR A 1 129 ? 3.204 1.306 8.972 1.00 98.00 129 THR A CA 1
ATOM 1005 C C . THR A 1 129 ? 4.467 0.710 9.564 1.00 98.00 129 THR A C 1
ATOM 1007 O O . THR A 1 129 ? 4.495 0.366 10.747 1.00 98.00 129 THR A O 1
ATOM 1010 N N . ASN A 1 130 ? 5.507 0.602 8.744 1.00 97.44 130 ASN A N 1
ATOM 1011 C CA . ASN A 1 130 ? 6.807 0.090 9.154 1.00 97.44 130 ASN A CA 1
ATOM 1012 C C . ASN A 1 130 ? 7.907 1.010 8.614 1.00 97.44 130 ASN A C 1
ATOM 1014 O O . ASN A 1 130 ? 8.008 1.228 7.411 1.00 97.44 130 ASN A O 1
ATOM 1018 N N . TYR A 1 131 ? 8.705 1.605 9.501 1.00 98.19 131 TYR A N 1
ATOM 1019 C CA . TYR A 1 131 ? 9.806 2.481 9.098 1.00 98.19 131 TYR A CA 1
ATOM 1020 C C . TYR A 1 131 ? 11.074 1.664 8.846 1.00 98.19 131 TYR A C 1
ATOM 1022 O O . TYR A 1 131 ? 11.470 0.863 9.688 1.00 98.19 131 TYR A O 1
ATOM 1030 N N . ASN A 1 132 ? 11.747 1.933 7.727 1.00 96.75 132 ASN A N 1
ATOM 1031 C CA . ASN A 1 132 ? 12.960 1.253 7.287 1.00 96.75 132 ASN A CA 1
ATOM 1032 C C . ASN A 1 132 ? 14.175 2.188 7.425 1.00 96.75 132 ASN A C 1
ATOM 1034 O O . ASN A 1 132 ? 14.417 3.006 6.530 1.00 96.75 132 ASN A O 1
ATOM 1038 N N . PRO A 1 133 ? 14.990 2.082 8.497 1.00 95.50 133 PRO A N 1
ATOM 1039 C CA . PRO A 1 133 ? 16.067 3.038 8.767 1.00 95.50 133 PRO A CA 1
ATOM 1040 C C . PRO A 1 133 ? 17.143 3.073 7.678 1.00 95.50 133 PRO A C 1
ATOM 1042 O O . PRO A 1 133 ? 17.601 4.151 7.306 1.00 95.50 133 PRO A O 1
ATOM 1045 N N . GLY A 1 134 ? 17.504 1.911 7.120 1.00 94.81 134 GLY A N 1
ATOM 1046 C CA . GLY A 1 134 ? 18.568 1.802 6.115 1.00 94.81 134 GLY A CA 1
ATOM 1047 C C . GLY A 1 134 ? 18.256 2.550 4.816 1.00 94.81 134 GLY A C 1
ATOM 1048 O O . GLY A 1 134 ? 19.134 3.167 4.216 1.00 94.81 134 GLY A O 1
ATOM 1049 N N . SER A 1 135 ? 16.989 2.561 4.400 1.00 94.00 135 SER A N 1
ATOM 1050 C CA . SER A 1 135 ? 16.528 3.302 3.224 1.00 94.00 135 SER A CA 1
ATOM 1051 C C . SER A 1 135 ? 15.826 4.616 3.582 1.00 94.00 135 SER A C 1
ATOM 1053 O O . SER A 1 135 ? 15.466 5.373 2.683 1.00 94.00 135 SER A O 1
ATOM 1055 N N . ARG A 1 136 ? 15.642 4.944 4.865 1.00 97.81 136 ARG A N 1
ATOM 1056 C CA . ARG A 1 136 ? 14.844 6.103 5.307 1.00 97.81 136 ARG A CA 1
ATOM 1057 C C . ARG A 1 136 ? 13.482 6.175 4.595 1.00 97.81 136 ARG A C 1
ATOM 1059 O O . ARG A 1 136 ? 13.036 7.253 4.218 1.00 97.81 136 ARG A O 1
ATOM 1066 N N . SER A 1 137 ? 12.876 5.014 4.350 1.00 98.31 137 SER A N 1
ATOM 1067 C CA . SER A 1 137 ? 11.559 4.865 3.717 1.00 98.31 137 SER A CA 1
ATOM 1068 C C . SER A 1 137 ? 10.573 4.270 4.715 1.00 98.31 137 SER A C 1
ATOM 1070 O O . SER A 1 137 ? 10.970 3.840 5.798 1.00 98.31 137 SER A O 1
ATOM 1072 N N . THR A 1 138 ? 9.288 4.265 4.383 1.00 98.69 138 THR A N 1
ATOM 1073 C CA . THR A 1 138 ? 8.239 3.675 5.219 1.00 98.69 138 THR A CA 1
ATOM 1074 C C . THR A 1 138 ? 7.321 2.823 4.346 1.00 98.69 138 THR A C 1
ATOM 1076 O O . THR A 1 138 ? 7.016 3.204 3.216 1.00 98.69 138 THR A O 1
ATOM 1079 N N . ASP A 1 139 ? 6.889 1.681 4.865 1.00 98.56 139 AS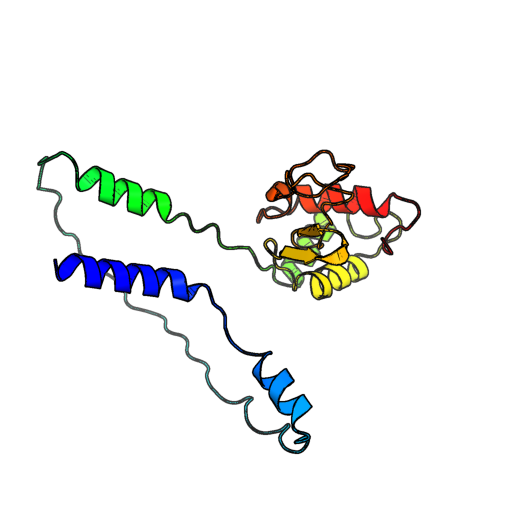P A N 1
ATOM 1080 C CA . ASP A 1 139 ? 5.882 0.819 4.251 1.00 98.56 139 ASP A CA 1
ATOM 1081 C C . ASP A 1 139 ? 4.493 1.199 4.758 1.00 98.56 139 ASP A C 1
ATOM 1083 O O . ASP A 1 139 ? 4.322 1.482 5.948 1.00 98.56 139 ASP A O 1
ATOM 1087 N N . TYR A 1 140 ? 3.503 1.225 3.865 1.00 98.69 140 TYR A N 1
ATOM 1088 C CA . TYR A 1 140 ? 2.172 1.743 4.170 1.00 98.69 140 TYR A CA 1
ATOM 1089 C C . TYR A 1 140 ? 1.052 0.752 3.865 1.00 98.69 140 TYR A C 1
ATOM 1091 O O . TYR A 1 140 ? 0.932 0.200 2.767 1.00 98.69 140 TYR A O 1
ATOM 1099 N N . GLY A 1 141 ? 0.161 0.630 4.841 1.00 98.38 141 GLY A N 1
ATOM 1100 C CA . GLY A 1 141 ? -1.156 0.040 4.707 1.00 98.38 141 GLY A CA 1
ATOM 1101 C C . GLY A 1 141 ? -1.168 -1.474 4.588 1.00 98.38 141 GLY A C 1
ATOM 1102 O O . GLY A 1 141 ? -0.201 -2.168 4.906 1.00 98.38 141 GLY A O 1
ATOM 1103 N N . ILE A 1 142 ? -2.301 -1.992 4.119 1.00 98.44 142 ILE A N 1
ATOM 1104 C CA . ILE A 1 142 ? -2.609 -3.427 4.165 1.00 98.44 142 ILE A CA 1
ATOM 1105 C C . ILE A 1 142 ? -1.624 -4.305 3.369 1.00 98.44 142 ILE A C 1
ATOM 1107 O O . ILE A 1 142 ? -1.426 -5.467 3.719 1.00 98.44 142 ILE A O 1
ATOM 1111 N N . PHE A 1 143 ? -0.991 -3.743 2.336 1.00 98.50 143 PHE A N 1
ATOM 1112 C CA . PHE A 1 143 ? -0.002 -4.412 1.484 1.00 98.50 143 PHE A CA 1
ATOM 1113 C C . PHE A 1 143 ? 1.441 -3.943 1.733 1.00 98.50 143 PHE A C 1
ATOM 1115 O O . PHE A 1 143 ? 2.305 -4.290 0.942 1.00 98.50 143 PHE A O 1
ATOM 1122 N N . GLN A 1 144 ? 1.685 -3.125 2.769 1.00 98.56 144 GLN A N 1
ATOM 1123 C CA . GLN A 1 144 ? 3.014 -2.586 3.110 1.00 98.56 144 GLN A CA 1
ATOM 1124 C C . GLN A 1 144 ? 3.761 -1.995 1.896 1.00 98.56 144 GLN A C 1
ATOM 1126 O O . GLN A 1 144 ? 4.927 -2.263 1.636 1.00 98.56 144 GLN A O 1
ATOM 1131 N N . ILE A 1 145 ? 3.072 -1.139 1.136 1.00 98.38 145 ILE A N 1
ATOM 1132 C CA . ILE A 1 145 ? 3.629 -0.515 -0.070 1.00 98.38 145 ILE A CA 1
ATOM 1133 C C . ILE A 1 145 ? 4.659 0.551 0.332 1.00 98.38 145 ILE A C 1
ATOM 1135 O O . ILE A 1 145 ? 4.336 1.493 1.059 1.00 98.38 145 ILE A O 1
ATOM 1139 N N . ASN A 1 146 ? 5.891 0.411 -0.160 1.00 98.56 146 ASN A N 1
ATOM 1140 C CA . ASN A 1 146 ? 7.029 1.240 0.240 1.00 98.56 146 ASN A CA 1
ATOM 1141 C C . ASN A 1 146 ? 7.054 2.639 -0.423 1.00 98.56 146 ASN A C 1
ATOM 1143 O O . ASN A 1 146 ? 6.933 2.776 -1.647 1.00 98.56 146 ASN A O 1
ATOM 1147 N N . SER A 1 147 ? 7.303 3.684 0.374 1.00 98.62 147 SER A N 1
ATOM 1148 C CA . SER A 1 147 ? 7.386 5.087 -0.075 1.00 98.62 147 SER A CA 1
ATOM 1149 C C . SER A 1 147 ? 8.599 5.434 -0.930 1.00 98.62 147 SER A C 1
ATOM 1151 O O . SER A 1 147 ? 8.641 6.509 -1.522 1.00 98.62 147 SER A O 1
ATOM 1153 N N . ARG A 1 148 ? 9.616 4.571 -1.018 1.00 98.44 148 ARG A N 1
ATOM 1154 C CA . ARG A 1 148 ? 10.755 4.829 -1.905 1.00 98.44 148 ARG A CA 1
ATOM 1155 C C . ARG A 1 148 ? 10.348 4.767 -3.375 1.00 98.44 148 ARG A C 1
ATOM 1157 O O . ARG A 1 148 ? 10.965 5.459 -4.183 1.00 98.44 148 ARG A O 1
ATOM 1164 N N . TYR A 1 149 ? 9.360 3.941 -3.713 1.00 98.19 149 TYR A N 1
ATOM 1165 C CA . TYR A 1 149 ? 9.052 3.609 -5.105 1.00 98.19 149 TYR A CA 1
ATOM 1166 C C . TYR A 1 149 ? 7.618 3.948 -5.522 1.00 98.19 149 TYR A C 1
ATOM 1168 O O . TYR A 1 149 ? 7.361 4.338 -6.663 1.00 98.19 149 TYR A O 1
ATOM 1176 N N . TRP A 1 150 ? 6.656 3.785 -4.619 1.00 98.62 150 TRP A N 1
ATOM 1177 C CA . TRP A 1 150 ? 5.266 3.648 -5.044 1.00 98.62 150 TRP A CA 1
ATOM 1178 C C . TRP A 1 150 ? 4.396 4.845 -4.689 1.00 98.62 150 TRP A C 1
ATOM 1180 O O . TRP A 1 150 ? 3.538 5.210 -5.487 1.00 98.62 150 TRP A O 1
ATOM 1190 N N . CYS A 1 151 ? 4.617 5.469 -3.535 1.00 98.75 151 CYS A N 1
ATOM 1191 C CA . CYS A 1 151 ? 3.805 6.575 -3.033 1.00 98.75 151 CYS A CA 1
ATOM 1192 C C . CYS A 1 151 ? 4.677 7.695 -2.459 1.00 98.75 151 CYS A C 1
ATOM 1194 O O . CYS A 1 151 ? 5.810 7.461 -2.051 1.00 98.75 151 CYS A O 1
ATOM 1196 N N . ASN A 1 152 ? 4.134 8.911 -2.384 1.00 98.69 152 ASN A N 1
ATOM 1197 C CA . ASN A 1 152 ? 4.822 10.055 -1.785 1.00 98.69 152 ASN A CA 1
ATOM 1198 C C . ASN A 1 152 ? 4.384 10.291 -0.327 1.00 98.69 152 ASN A C 1
ATOM 1200 O O . ASN A 1 152 ? 3.198 10.514 -0.060 1.00 98.69 152 ASN A O 1
ATOM 1204 N N . ASP A 1 153 ? 5.338 10.294 0.606 1.00 98.38 153 ASP A N 1
ATOM 1205 C CA . ASP A 1 153 ? 5.136 10.629 2.024 1.00 98.38 153 ASP A CA 1
ATOM 1206 C C . ASP A 1 153 ? 5.744 11.984 2.435 1.00 98.38 153 ASP A C 1
ATOM 1208 O O . ASP A 1 153 ? 5.667 12.364 3.603 1.00 98.38 153 ASP A O 1
ATOM 1212 N N . GLY A 1 154 ? 6.361 12.705 1.493 1.00 98.06 154 GLY A N 1
ATOM 1213 C CA . GLY A 1 154 ? 6.980 14.014 1.714 1.00 98.06 154 GLY A CA 1
ATOM 1214 C C . GLY A 1 154 ? 8.295 14.000 2.498 1.00 98.06 154 GLY A C 1
ATOM 1215 O O . GLY A 1 154 ? 8.872 15.064 2.710 1.00 98.06 154 GLY A O 1
ATOM 1216 N N . LYS A 1 155 ? 8.787 12.830 2.926 1.00 97.62 155 LYS A N 1
ATOM 1217 C CA . LYS A 1 155 ? 9.983 12.711 3.785 1.00 97.62 15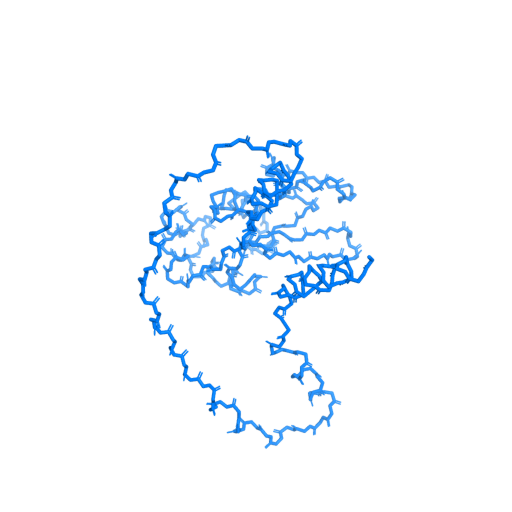5 LYS A CA 1
ATOM 1218 C C . LYS A 1 155 ? 11.000 11.678 3.301 1.00 97.62 155 LYS A C 1
ATOM 1220 O O . LYS A 1 155 ? 12.153 11.722 3.730 1.00 97.62 155 LYS A O 1
ATOM 1225 N N . THR A 1 156 ? 10.612 10.760 2.416 1.00 98.25 156 THR A N 1
ATOM 1226 C CA . THR A 1 156 ? 11.517 9.734 1.888 1.00 98.25 156 THR A CA 1
ATOM 1227 C C . THR A 1 156 ? 12.471 10.341 0.848 1.00 98.25 156 THR A C 1
ATOM 1229 O O . THR A 1 156 ? 12.027 10.849 -0.183 1.00 98.25 156 THR A O 1
ATOM 1232 N N . PRO A 1 157 ? 13.798 10.291 1.064 1.00 97.25 157 PRO A N 1
ATOM 1233 C CA . PRO A 1 157 ? 14.759 10.924 0.167 1.00 97.25 157 PRO A CA 1
ATOM 1234 C C . PRO A 1 157 ? 14.889 10.155 -1.152 1.00 97.25 157 PRO A C 1
ATOM 1236 O O . PRO A 1 157 ? 15.010 8.927 -1.147 1.00 97.25 157 PRO A O 1
ATOM 1239 N N . ARG A 1 158 ? 14.959 10.892 -2.273 1.00 96.31 158 ARG A N 1
ATOM 1240 C CA . ARG A 1 158 ? 15.079 10.344 -3.643 1.00 96.31 158 ARG A CA 1
ATOM 1241 C C . ARG A 1 158 ? 13.995 9.302 -3.964 1.00 96.31 158 ARG A C 1
ATOM 1243 O O . ARG A 1 158 ? 14.272 8.302 -4.621 1.00 96.31 158 ARG A O 1
ATOM 1250 N N . ALA A 1 159 ? 12.791 9.509 -3.437 1.00 97.25 159 ALA A N 1
ATOM 1251 C CA . ALA A 1 159 ? 11.645 8.668 -3.733 1.00 97.25 159 ALA A CA 1
ATOM 1252 C C . ALA A 1 159 ? 11.126 8.911 -5.151 1.00 97.25 159 ALA A C 1
ATOM 1254 O O . ALA A 1 159 ? 11.149 10.037 -5.651 1.00 97.25 159 ALA A O 1
ATOM 1255 N N . VAL A 1 160 ? 10.606 7.851 -5.761 1.00 96.81 160 VAL A N 1
ATOM 1256 C CA . VAL A 1 160 ? 9.718 7.941 -6.921 1.00 96.81 160 VAL A CA 1
ATOM 1257 C C . VAL A 1 160 ? 8.288 7.637 -6.476 1.00 96.81 160 VAL A C 1
ATOM 1259 O O . VAL A 1 160 ? 8.058 7.034 -5.432 1.00 96.81 160 VAL A O 1
ATOM 1262 N N . ASN A 1 161 ? 7.310 8.108 -7.244 1.00 98.06 161 ASN A N 1
ATOM 1263 C CA . ASN A 1 161 ? 5.890 7.973 -6.926 1.00 98.06 161 ASN A CA 1
ATOM 1264 C C . ASN A 1 161 ? 5.174 7.273 -8.083 1.00 98.06 161 ASN A C 1
ATOM 1266 O O . ASN A 1 161 ? 4.360 7.880 -8.780 1.00 98.06 161 ASN A O 1
ATOM 1270 N N . ALA A 1 162 ? 5.520 6.009 -8.331 1.00 98.00 162 ALA A N 1
ATOM 1271 C CA . ALA A 1 162 ? 5.036 5.282 -9.503 1.00 98.00 162 ALA A CA 1
ATOM 1272 C C . ALA A 1 162 ? 3.508 5.071 -9.513 1.00 98.00 162 ALA A C 1
ATOM 1274 O O . ALA A 1 162 ? 2.930 4.904 -10.587 1.00 98.00 162 ALA A O 1
ATOM 1275 N N . CYS A 1 163 ? 2.842 5.099 -8.352 1.00 98.25 163 CYS A N 1
ATOM 1276 C CA . CYS A 1 163 ? 1.379 5.064 -8.276 1.00 98.25 163 CYS A CA 1
ATOM 1277 C C . CYS A 1 163 ? 0.726 6.455 -8.354 1.00 98.25 163 CYS A C 1
ATOM 1279 O O . CYS A 1 163 ? -0.496 6.525 -8.463 1.00 98.25 163 CYS A O 1
ATOM 1281 N N . GLY A 1 164 ? 1.493 7.549 -8.291 1.00 98.31 164 GLY A N 1
ATOM 1282 C CA . GLY A 1 164 ? 0.970 8.915 -8.389 1.00 98.31 164 GLY A CA 1
ATOM 1283 C C . GLY A 1 164 ? 0.065 9.328 -7.222 1.00 98.31 164 GLY A C 1
ATOM 1284 O O . GLY A 1 164 ? -0.865 10.106 -7.416 1.00 98.31 164 GLY A O 1
ATOM 1285 N N . ILE A 1 165 ? 0.296 8.802 -6.014 1.00 98.44 165 ILE A N 1
ATOM 1286 C CA . ILE A 1 165 ? -0.571 9.019 -4.840 1.00 98.44 165 ILE A CA 1
ATOM 1287 C C . ILE A 1 165 ? 0.219 9.454 -3.601 1.00 98.44 165 ILE A C 1
ATOM 1289 O O . ILE A 1 165 ? 1.414 9.187 -3.476 1.00 98.44 165 ILE A O 1
ATOM 1293 N N . SER A 1 166 ? -0.465 10.096 -2.649 1.00 98.50 166 SER A N 1
ATOM 1294 C CA . SER A 1 166 ? 0.055 10.245 -1.285 1.00 98.50 166 SER A CA 1
ATOM 1295 C C . SER A 1 166 ? 0.021 8.899 -0.562 1.00 98.50 166 SER A C 1
ATOM 1297 O O . SER A 1 166 ? -0.970 8.173 -0.667 1.00 98.50 166 SER A O 1
ATOM 1299 N N . CYS A 1 167 ? 1.045 8.588 0.236 1.00 98.56 167 CYS A N 1
ATOM 1300 C CA . CYS A 1 167 ? 1.048 7.379 1.064 1.00 98.56 167 CYS A CA 1
ATOM 1301 C C . CYS A 1 167 ? -0.111 7.348 2.081 1.00 98.56 167 CYS A C 1
ATOM 1303 O O . CYS A 1 167 ? -0.561 6.272 2.463 1.00 98.56 167 CYS A O 1
ATOM 1305 N N . ASN A 1 168 ? -0.692 8.498 2.446 1.00 97.62 168 ASN A N 1
ATOM 1306 C CA . ASN A 1 168 ? -1.889 8.549 3.297 1.00 97.62 168 ASN A CA 1
ATOM 1307 C C . ASN A 1 168 ? -3.132 7.933 2.631 1.00 97.62 168 ASN A C 1
ATOM 1309 O O . ASN A 1 168 ? -4.042 7.484 3.329 1.00 97.62 168 ASN A O 1
ATOM 1313 N N . ALA A 1 169 ? -3.178 7.873 1.296 1.00 98.06 169 ALA A N 1
ATOM 1314 C CA . ALA A 1 169 ? -4.258 7.201 0.573 1.00 98.06 169 ALA A CA 1
ATOM 1315 C C . ALA A 1 169 ? -4.230 5.674 0.767 1.00 98.06 169 ALA A C 1
ATOM 1317 O O . ALA A 1 169 ? -5.240 5.011 0.554 1.00 98.06 169 ALA A O 1
ATOM 1318 N N . LEU A 1 170 ? -3.089 5.117 1.185 1.00 98.44 170 LEU A N 1
ATOM 1319 C CA . LEU A 1 170 ? -2.922 3.691 1.472 1.00 98.44 170 LEU A CA 1
ATOM 1320 C C . LEU A 1 170 ? -3.359 3.313 2.894 1.00 98.44 170 LEU A C 1
ATOM 1322 O O . LEU A 1 170 ? -3.463 2.127 3.192 1.00 98.44 170 LEU A O 1
ATOM 1326 N N . LEU A 1 171 ? -3.611 4.310 3.752 1.00 97.75 171 LEU A N 1
ATOM 1327 C CA . LEU A 1 171 ? -3.990 4.141 5.159 1.00 97.75 171 LEU A CA 1
ATOM 1328 C C . LEU A 1 171 ? -5.504 4.252 5.408 1.00 97.75 171 LEU A C 1
ATOM 1330 O O . LEU A 1 171 ? -5.937 4.316 6.558 1.00 97.75 171 LEU A O 1
ATOM 1334 N N . GLN A 1 172 ? -6.298 4.332 4.340 1.00 96.31 172 GLN A N 1
ATOM 1335 C CA . GLN A 1 172 ? -7.753 4.452 4.416 1.00 96.31 172 GLN A CA 1
ATOM 1336 C C . GLN A 1 172 ? -8.408 3.088 4.661 1.00 96.31 172 GLN A C 1
ATOM 1338 O O . GLN A 1 172 ? -7.897 2.050 4.237 1.00 96.31 172 GLN A O 1
ATOM 1343 N N . ASP A 1 173 ? -9.577 3.091 5.302 1.00 95.69 173 ASP A N 1
ATOM 1344 C CA . ASP A 1 173 ? -10.378 1.874 5.493 1.00 95.69 173 ASP A CA 1
ATOM 1345 C C . ASP A 1 173 ? -10.928 1.333 4.165 1.00 95.69 173 ASP A C 1
ATOM 1347 O O . ASP A 1 173 ? -11.065 0.118 3.986 1.00 95.69 173 ASP A O 1
ATOM 1351 N N . ASP A 1 174 ? -11.204 2.234 3.217 1.00 96.06 174 ASP A N 1
ATOM 1352 C CA . ASP A 1 174 ? -11.414 1.887 1.815 1.00 96.06 174 ASP A CA 1
ATOM 1353 C C . ASP A 1 174 ? -10.066 1.609 1.135 1.00 96.06 174 ASP A C 1
ATOM 1355 O O . ASP A 1 174 ? -9.278 2.509 0.836 1.00 96.06 174 ASP A O 1
ATOM 1359 N N . ILE A 1 175 ? -9.825 0.332 0.844 1.00 98.25 175 ILE A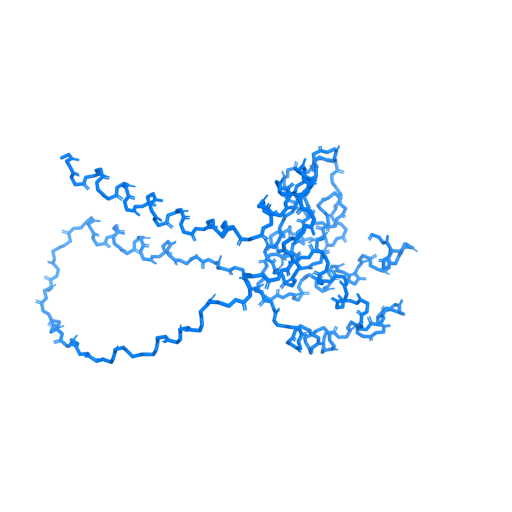 N 1
ATOM 1360 C CA . ILE A 1 175 ? -8.580 -0.154 0.243 1.00 98.25 175 ILE A CA 1
ATOM 1361 C C . ILE A 1 175 ? -8.531 -0.005 -1.286 1.00 98.25 175 ILE A C 1
ATOM 1363 O O . ILE A 1 175 ? -7.611 -0.533 -1.911 1.00 98.25 175 ILE A O 1
ATOM 1367 N N . THR A 1 176 ? -9.468 0.706 -1.921 1.00 98.44 176 THR A N 1
ATOM 1368 C CA . THR A 1 176 ? -9.507 0.879 -3.387 1.00 98.44 176 THR A CA 1
ATOM 1369 C C . THR A 1 176 ? -8.196 1.438 -3.949 1.00 98.44 176 THR A C 1
ATOM 1371 O O . THR A 1 176 ? -7.660 0.917 -4.934 1.00 98.44 176 THR A O 1
ATOM 1374 N N . GLN A 1 177 ? -7.625 2.455 -3.299 1.00 98.38 177 GLN A N 1
ATOM 1375 C CA . GLN A 1 177 ? -6.350 3.046 -3.722 1.00 98.38 177 GLN A CA 1
ATOM 1376 C C . GLN A 1 177 ? -5.170 2.093 -3.493 1.00 98.38 177 GLN A C 1
ATOM 1378 O O . GLN A 1 177 ? -4.295 1.985 -4.354 1.00 98.38 177 GLN A O 1
ATOM 1383 N N . ALA A 1 178 ? -5.177 1.348 -2.382 1.00 98.62 178 ALA A N 1
ATOM 1384 C CA . ALA A 1 178 ? -4.169 0.329 -2.098 1.00 98.62 178 ALA A CA 1
ATOM 1385 C C . ALA A 1 178 ? -4.203 -0.809 -3.129 1.00 98.62 178 ALA A C 1
ATOM 1387 O O . ALA A 1 178 ? -3.157 -1.207 -3.633 1.00 98.62 178 ALA A O 1
ATOM 1388 N N . ILE A 1 179 ? -5.396 -1.269 -3.521 1.00 98.81 179 ILE A N 1
ATOM 1389 C CA . ILE A 1 179 ? -5.586 -2.276 -4.575 1.00 98.81 179 ILE A CA 1
ATOM 1390 C C . ILE A 1 179 ? -5.067 -1.760 -5.919 1.00 98.81 179 ILE A C 1
ATOM 1392 O O . ILE A 1 179 ? -4.336 -2.471 -6.609 1.00 98.81 179 ILE A O 1
ATOM 1396 N N . ARG A 1 180 ? -5.413 -0.523 -6.301 1.00 98.75 180 ARG A N 1
ATOM 1397 C CA . ARG A 1 180 ? -4.936 0.069 -7.561 1.00 98.75 180 ARG A CA 1
ATOM 1398 C C . ARG A 1 180 ? -3.409 0.146 -7.592 1.00 98.75 180 ARG A C 1
ATOM 1400 O O . ARG A 1 180 ? -2.809 -0.225 -8.599 1.00 98.75 180 ARG A O 1
ATOM 1407 N N . CYS A 1 181 ? -2.790 0.584 -6.498 1.00 98.62 181 CYS A N 1
ATOM 1408 C CA . CYS A 1 181 ? -1.337 0.670 -6.421 1.00 98.62 181 CYS A CA 1
ATOM 1409 C C . CYS A 1 181 ? -0.684 -0.722 -6.409 1.00 98.62 181 CYS A C 1
ATOM 1411 O O . CYS A 1 181 ? 0.231 -0.952 -7.187 1.00 98.62 181 CYS A O 1
ATOM 1413 N N . ALA A 1 182 ? -1.214 -1.699 -5.666 1.00 98.44 182 ALA A N 1
ATOM 1414 C CA . ALA A 1 182 ? -0.714 -3.079 -5.693 1.00 98.44 182 ALA A CA 1
ATOM 1415 C C . ALA A 1 182 ? -0.769 -3.704 -7.102 1.00 98.44 182 ALA A C 1
ATOM 1417 O O . ALA A 1 182 ? 0.178 -4.362 -7.529 1.00 98.44 182 ALA A O 1
ATOM 1418 N N . LYS A 1 183 ? -1.832 -3.438 -7.875 1.00 98.50 183 LYS A N 1
ATOM 1419 C CA . LYS A 1 183 ? -1.913 -3.844 -9.291 1.00 98.50 183 LYS A CA 1
ATOM 1420 C C . LYS A 1 183 ? -0.822 -3.202 -10.150 1.00 98.50 183 LYS A C 1
ATOM 1422 O O . LYS A 1 183 ? -0.303 -3.849 -11.065 1.00 98.50 183 LYS A O 1
ATOM 1427 N N . ARG A 1 184 ? -0.472 -1.943 -9.870 1.00 98.12 184 ARG A N 1
ATOM 1428 C CA . ARG A 1 184 ? 0.659 -1.268 -10.517 1.00 98.12 184 ARG A CA 1
ATOM 1429 C C . ARG A 1 184 ? 1.978 -1.938 -10.131 1.00 98.12 184 ARG A C 1
ATOM 1431 O O . ARG A 1 184 ? 2.744 -2.208 -11.048 1.00 98.12 184 ARG A O 1
ATOM 1438 N N . VAL A 1 185 ? 2.204 -2.251 -8.851 1.00 97.00 185 VAL A N 1
ATOM 1439 C CA . VAL A 1 185 ? 3.413 -2.951 -8.362 1.00 97.00 185 VAL A CA 1
ATOM 1440 C C . VAL A 1 185 ? 3.632 -4.257 -9.115 1.00 97.00 185 VAL A C 1
ATOM 1442 O O . VAL A 1 185 ? 4.642 -4.423 -9.786 1.00 97.00 185 VAL A O 1
ATOM 1445 N N . VAL A 1 186 ? 2.647 -5.157 -9.109 1.00 95.94 186 VAL A N 1
ATOM 1446 C CA . VAL A 1 186 ? 2.807 -6.486 -9.730 1.00 95.94 186 VAL A CA 1
ATOM 1447 C C . VAL A 1 186 ? 2.792 -6.471 -11.260 1.00 95.94 186 VAL A C 1
ATOM 1449 O O . VAL A 1 186 ? 2.904 -7.521 -11.887 1.00 95.94 186 VAL A O 1
ATOM 1452 N N . SER A 1 187 ? 2.607 -5.299 -11.871 1.00 95.44 187 SER A N 1
ATOM 1453 C CA . SER A 1 187 ? 2.790 -5.123 -13.312 1.00 95.44 187 SER A CA 1
ATOM 1454 C C . SER A 1 187 ? 4.245 -4.818 -13.688 1.00 95.44 187 SER A C 1
ATOM 1456 O O . SER A 1 187 ? 4.551 -4.856 -14.878 1.00 95.44 187 SER A O 1
ATOM 1458 N N . ASP A 1 188 ? 5.127 -4.535 -12.721 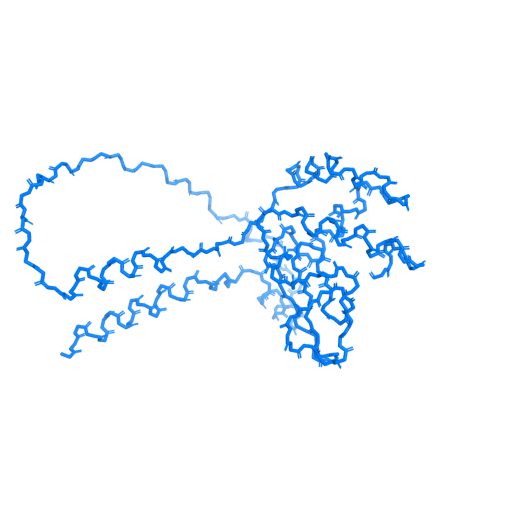1.00 93.75 188 ASP A N 1
ATOM 1459 C CA . ASP A 1 188 ? 6.573 -4.473 -12.959 1.00 93.75 188 ASP A CA 1
ATOM 1460 C C . ASP A 1 188 ? 7.181 -5.885 -13.097 1.00 93.75 188 ASP A C 1
ATOM 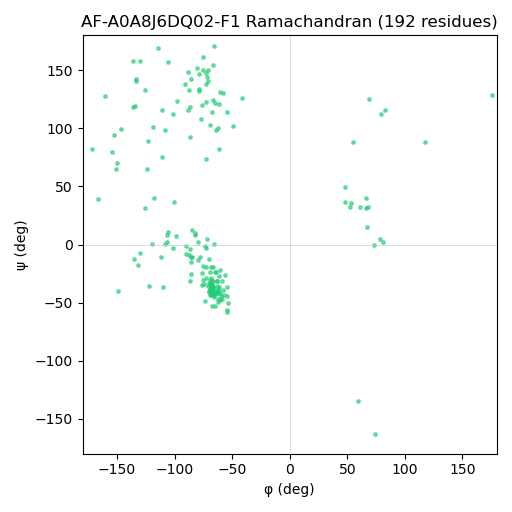1462 O O . ASP A 1 188 ? 6.577 -6.864 -12.651 1.00 93.75 188 ASP A O 1
ATOM 1466 N N . PRO A 1 189 ? 8.389 -6.025 -13.686 1.00 89.81 189 PRO A N 1
ATOM 1467 C CA . PRO A 1 189 ? 8.987 -7.327 -14.009 1.00 89.81 189 PRO A CA 1
ATOM 1468 C C . PRO A 1 189 ? 9.153 -8.297 -12.830 1.00 89.81 189 PRO A C 1
ATOM 1470 O O . PRO A 1 189 ? 9.161 -9.509 -13.030 1.00 89.81 189 PRO A O 1
ATOM 1473 N N . GLN A 1 190 ? 9.278 -7.787 -11.601 1.00 87.25 190 GLN A N 1
ATOM 1474 C CA . GLN A 1 190 ? 9.374 -8.620 -10.395 1.00 87.25 190 GLN A CA 1
ATOM 1475 C C . GLN A 1 190 ? 8.033 -9.274 -10.013 1.00 87.25 190 GLN A C 1
ATOM 1477 O O . GLN A 1 190 ? 8.014 -10.272 -9.287 1.00 87.25 190 GLN A O 1
ATOM 1482 N N . GLY A 1 191 ? 6.908 -8.756 -10.514 1.00 90.31 191 GLY A N 1
ATOM 1483 C CA . GLY A 1 191 ? 5.577 -9.263 -10.205 1.00 90.31 191 GLY A CA 1
ATOM 1484 C C . GLY A 1 191 ? 5.280 -9.212 -8.704 1.00 90.31 191 GLY A C 1
ATOM 1485 O O . GLY A 1 191 ? 5.561 -8.225 -8.035 1.00 90.31 191 GLY A O 1
ATOM 1486 N N . ILE A 1 192 ? 4.726 -10.299 -8.161 1.00 88.25 192 ILE A N 1
ATOM 1487 C CA . ILE A 1 192 ? 4.396 -10.426 -6.728 1.00 88.25 192 ILE A CA 1
ATOM 1488 C C . ILE A 1 192 ? 5.626 -10.598 -5.815 1.00 88.25 192 ILE A C 1
ATOM 1490 O O . ILE A 1 192 ? 5.469 -10.700 -4.606 1.00 88.25 192 ILE A O 1
ATOM 1494 N N . ARG A 1 193 ? 6.839 -10.687 -6.378 1.00 84.31 193 ARG A N 1
ATOM 1495 C CA . ARG A 1 193 ? 8.098 -10.793 -5.616 1.00 84.31 193 ARG A CA 1
ATOM 1496 C C . ARG A 1 193 ? 8.732 -9.434 -5.298 1.00 84.31 193 ARG A C 1
ATOM 1498 O O . ARG A 1 193 ? 9.826 -9.422 -4.739 1.00 84.31 193 ARG A O 1
ATOM 1505 N N . ALA A 1 194 ? 8.107 -8.349 -5.757 1.00 80.44 194 ALA A N 1
ATOM 1506 C CA . ALA A 1 194 ? 8.514 -6.979 -5.466 1.00 80.44 194 ALA A CA 1
ATOM 1507 C C . ALA A 1 194 ? 8.419 -6.656 -3.968 1.00 80.44 194 ALA A C 1
ATOM 1509 O O . ALA A 1 194 ? 7.587 -7.296 -3.287 1.00 80.44 194 ALA A O 1
#

Mean predicted aligned error: 16.33 Å

Sequence (194 aa):
MKAFLILGLLLFAITVQGKVFERCELARTLKRSGMDGFRGLYCKMTSLKLFSVQRGLSVTHKALVHGSMKAFLILGLLLFAITVQGKVFERCELARTLKRSGMDGFRGVSLANWMCLAKWESGYNTRATNYNPGSRSTDYGIFQINSRYWCNDGKTPRAVNACGISCNALLQDDITQAIRCAKRVVSDPQGIRA

pLDDT: mean 73.39, std 27.4, range [27.66, 98.81]

Secondary structure (DSSP, 8-state):
-HHHHHHHHHHHHHHHTT----SSHHHHHHHHTT-TT-TTSSS------------------------SSHHHHHHHHHHTT---PPPB--HHHHHHHHHHTT-TTBTTB-HHHHHHHHHHHTTTBTT-EEEETTTTEEEETTTTEETTTT-B-S-STT---TT-SBGGGGGSSSTHHHHHHHHHHTTSTTGGG-

Organism: Galemys pyrenaicus (NCBI:txid202257)

Radius of gyration: 23.26 Å; Cα contacts (8 Å, |Δi|>4): 201; chains: 1; bounding box: 54×59×55 Å

Nearest PDB structures (foldseek):
  1ge4-assembly1_A  TM=1.001E+00  e=3.344E-17  Homo sapiens
  7ap7-assembly1_A  TM=1.001E+00  e=3.774E-17  Homo sapiens
  1di3-assembly1_A  TM=9.987E-01  e=4.010E-17  Homo sapiens
  2hee-assembly1_A  TM=1.001E+00  e=4.010E-17  Homo sapiens
  1b7n-assembly1_A  TM=1.001E+00  e=4.526E-17  Homo sapiens